Protein AF-A0A1F8R052-F1 (afdb_monomer_lite)

Sequence (308 aa):
MEKILEQASKHNYLLLILLALGSLAGMAIVLWNYPATPDSLKYFSTPSFPIWLMMMAVFCGLLPVFGIPLWLSLIEFKEHIKKNWLSISVSSVFLYGLFVASIPFAVNVIQIVFPLYKHIDKMWVIFTLGYLAMLPAAIGLWSILSAAKETYERADPDPQKCYPAVQAFNHYRSYLQAYLVIAGILISLVVLSTGAMRQALVEYNPANEQLFSNNMVLAHGLYFTFLLGVLYVPTYIVVQLYGRLLRDKVYPVITLDDYKEKEPLRKQFDEILNLNITVGQNLRAGLFILAPLVTSLFSSLINIRVLG

Radius of gyration: 23.13 Å; chains: 1; bounding box: 50×38×68 Å

Secondary structure (DSSP, 8-state):
-HHHHHHHHHTHHHHHHHHHHHHHHHHHHHTTTTT-SHHHHHHHTSTTHHHHHHHHHHHHHHHHHHHHHHHHHGGGGHHHHHHTHHHHHHHHHHHHHHHHHHHHHHHHHH----SSTTHHHHHHHHHHHHHHHHHHHHHHHHHHHHHHHHHHHH--SSTTT-HHHHHHHHHHHHHHHHHHHHHHHHHHHHHHHHHHHHHHHHHH-TTHHHHS-HHHHHHHHHHHHHHHHHHHHHHHHHHHHHHHHHHHHHS---SHHHHHHHHHHHHHHHHHTTTT--HHHHHHHHHHHHHHHHHHHHHHHHGGGS--

Foldseek 3Di:
DVVVVVVVVVVVVVLVVLLQVQLVVQLCLQCPCPPVDPLQVLLCPFPLNVVLSNLSSNLSSCLCSQLVVLVVVCVVLVVLCVVCVVVLVVVLVVLVVLLVVVLVVCCVQLVDDDSRVVPSVSVVVSSVSNSSSLSSLLSLLSSLLSVLVVLLVPADLAPVRRVVSLVSLVVSVVSLLSSLLSLLVSLLSVLSSLLSSQSSSCSSPVVSCVSDPPVVSVVSSVSSVVVCCVRSVVSVVSSLVSLLSSLCSNQPDPDPVSCVVCVVVSVVSCVSSVSVQDPVNSVVVSVVVCVVSVVVSVCSNPVPPPPD

Structure (mmCIF, N/CA/C/O backbone):
data_AF-A0A1F8R052-F1
#
_entry.id   AF-A0A1F8R052-F1
#
loop_
_atom_site.group_PDB
_atom_site.id
_atom_site.type_symbol
_atom_site.label_atom_id
_atom_site.label_alt_id
_atom_site.label_comp_id
_atom_site.label_asym_id
_atom_site.label_entity_id
_atom_site.label_seq_id
_atom_site.pdbx_PDB_ins_code
_atom_site.Cartn_x
_atom_site.Cartn_y
_atom_site.Cartn_z
_atom_site.occupancy
_atom_site.B_iso_or_equiv
_atom_site.auth_seq_id
_atom_site.auth_comp_id
_atom_site.auth_asym_id
_atom_site.auth_atom_id
_atom_site.pdbx_PDB_model_num
ATOM 1 N N . MET A 1 1 ? -15.025 6.781 6.134 1.00 44.97 1 MET A N 1
ATOM 2 C CA . MET A 1 1 ? -14.880 6.347 4.724 1.00 44.97 1 MET A CA 1
ATOM 3 C C . MET A 1 1 ? -16.045 6.804 3.850 1.00 44.97 1 MET A C 1
ATOM 5 O O . MET A 1 1 ? -15.789 7.429 2.839 1.00 44.97 1 MET A O 1
ATOM 9 N N . GLU A 1 2 ? -17.302 6.559 4.232 1.00 45.59 2 GLU A N 1
ATOM 10 C CA . GLU A 1 2 ? -18.487 6.872 3.408 1.00 45.59 2 GLU A CA 1
ATOM 11 C C . GLU A 1 2 ? -18.604 8.356 3.018 1.00 45.59 2 GLU A C 1
ATOM 13 O O . GLU A 1 2 ? -18.708 8.656 1.839 1.00 45.59 2 GLU A O 1
ATOM 18 N N . LYS A 1 3 ? -18.412 9.299 3.955 1.00 51.91 3 LYS A N 1
ATOM 19 C CA . LYS A 1 3 ? -18.332 10.740 3.628 1.00 51.91 3 LYS A CA 1
ATOM 20 C C . LYS A 1 3 ? -17.167 11.101 2.700 1.00 51.91 3 LYS A C 1
ATOM 22 O O . LYS A 1 3 ? -17.309 11.979 1.859 1.00 51.91 3 LYS A O 1
ATOM 27 N N . ILE A 1 4 ? -16.026 10.418 2.831 1.00 53.59 4 ILE A N 1
ATOM 28 C CA . ILE A 1 4 ? -14.865 10.616 1.948 1.00 53.59 4 ILE A CA 1
ATOM 29 C C . ILE A 1 4 ? -15.190 10.082 0.549 1.00 53.59 4 ILE A C 1
ATOM 31 O O . ILE A 1 4 ? -14.862 10.736 -0.430 1.00 53.59 4 ILE A O 1
ATOM 35 N N . LEU A 1 5 ? -15.879 8.942 0.447 1.00 52.91 5 LEU A N 1
ATOM 36 C CA . LEU A 1 5 ? -16.312 8.341 -0.817 1.00 52.91 5 LEU A CA 1
ATOM 37 C C . LEU A 1 5 ? -17.441 9.137 -1.487 1.00 52.91 5 LEU A C 1
ATOM 39 O O . LEU A 1 5 ? -17.412 9.321 -2.696 1.00 52.91 5 LEU A O 1
ATOM 43 N N . GLU A 1 6 ? -18.395 9.670 -0.727 1.00 66.94 6 GLU A N 1
ATOM 44 C CA . GLU A 1 6 ? -19.474 10.523 -1.235 1.00 66.94 6 GLU A CA 1
ATOM 45 C C . GLU A 1 6 ? -18.917 11.858 -1.749 1.00 66.94 6 GLU A C 1
ATOM 47 O O . GLU A 1 6 ? -19.241 12.299 -2.855 1.00 66.94 6 GLU A O 1
ATOM 52 N N . GLN A 1 7 ? -18.005 12.471 -0.991 1.00 63.19 7 GLN A N 1
ATOM 53 C CA . GLN A 1 7 ? -17.311 13.684 -1.408 1.00 63.19 7 GLN A CA 1
ATOM 54 C C . GLN A 1 7 ? -16.357 13.410 -2.580 1.00 63.19 7 GLN A C 1
ATOM 56 O O . GLN A 1 7 ? -16.277 14.234 -3.489 1.00 63.19 7 GLN A O 1
ATOM 61 N N . ALA A 1 8 ? -15.708 12.244 -2.627 1.00 58.06 8 ALA A N 1
ATOM 62 C CA . ALA A 1 8 ? -14.923 11.805 -3.778 1.00 58.06 8 ALA A CA 1
ATOM 63 C C . ALA A 1 8 ? -15.802 11.563 -5.014 1.00 58.06 8 ALA A C 1
ATOM 65 O O . ALA A 1 8 ? -15.395 11.945 -6.105 1.00 58.06 8 ALA A O 1
ATOM 66 N N . SER A 1 9 ? -17.029 11.047 -4.854 1.00 65.69 9 SER A N 1
ATOM 67 C CA . SER A 1 9 ? -17.961 10.821 -5.970 1.00 65.69 9 SER A CA 1
ATOM 68 C C . SER A 1 9 ? -18.315 12.122 -6.697 1.00 65.69 9 SER A C 1
ATOM 70 O O . SER A 1 9 ? -18.354 12.166 -7.927 1.00 65.69 9 SER A O 1
ATOM 72 N N . LYS A 1 10 ? -18.462 13.222 -5.943 1.00 76.38 10 LYS A N 1
ATOM 73 C CA . LYS A 1 10 ? -18.682 14.567 -6.498 1.00 76.38 10 LYS A CA 1
ATOM 74 C C . LYS A 1 10 ? -17.465 15.100 -7.259 1.00 76.38 10 LYS A C 1
ATOM 76 O O . LYS A 1 10 ? -17.620 15.980 -8.096 1.00 76.38 10 LYS A O 1
ATOM 81 N N . HIS A 1 11 ? -16.280 14.542 -7.011 1.00 84.12 11 HIS A N 1
ATOM 82 C CA . HIS A 1 11 ? -15.012 14.943 -7.618 1.00 84.12 11 HIS A CA 1
ATOM 83 C C . HIS A 1 11 ? -14.361 13.808 -8.424 1.00 84.12 11 HIS A C 1
ATOM 85 O O . HIS A 1 11 ? -13.143 13.797 -8.597 1.00 84.12 11 HIS A O 1
ATOM 91 N N . ASN A 1 12 ? -15.147 12.868 -8.963 1.00 86.06 12 ASN A N 1
ATOM 92 C CA . ASN A 1 12 ? -14.623 11.763 -9.777 1.00 86.06 12 ASN A CA 1
ATOM 93 C C . ASN A 1 12 ? -13.735 12.257 -10.935 1.00 86.06 12 ASN A C 1
ATOM 95 O O . ASN A 1 12 ? -12.715 11.645 -11.245 1.00 86.06 12 ASN A O 1
ATOM 99 N N . TYR A 1 13 ? -14.069 13.408 -11.529 1.00 91.31 13 TYR A N 1
ATOM 100 C CA . TYR A 1 13 ? -13.260 14.042 -12.572 1.00 91.31 13 TYR A CA 1
ATOM 101 C C . TYR A 1 13 ? -11.862 14.446 -12.079 1.00 91.31 13 TYR A C 1
ATOM 103 O O . TYR A 1 13 ? -10.896 14.333 -12.827 1.00 91.31 13 TYR A O 1
ATOM 111 N N . LEU A 1 14 ? -11.722 14.868 -10.819 1.00 92.94 14 LEU A N 1
ATOM 112 C CA . LEU A 1 14 ? -10.437 15.246 -10.236 1.00 92.94 14 LEU A CA 1
ATOM 113 C C . LEU A 1 14 ? -9.529 14.024 -10.073 1.00 92.94 14 LEU A C 1
ATOM 115 O O . LEU A 1 14 ? -8.341 14.114 -10.367 1.00 92.94 14 LEU A O 1
ATOM 119 N N . LEU A 1 15 ? -10.083 12.870 -9.685 1.00 92.75 15 LEU A N 1
ATOM 120 C CA . LEU A 1 15 ? -9.323 11.616 -9.625 1.00 92.75 15 LEU A CA 1
ATOM 121 C C . LEU A 1 15 ? -8.815 11.200 -11.011 1.00 92.75 15 LEU A C 1
ATOM 123 O O . LEU A 1 15 ? -7.656 10.814 -11.140 1.00 92.75 15 LEU A O 1
ATOM 127 N N . LEU A 1 16 ? -9.645 11.339 -12.051 1.00 95.00 16 LEU A N 1
ATOM 128 C CA . LEU A 1 16 ? -9.240 11.068 -13.435 1.00 95.00 16 LEU A CA 1
ATOM 129 C C . LEU A 1 16 ? -8.146 12.031 -13.916 1.00 95.00 16 LEU A C 1
ATOM 131 O O . LEU A 1 16 ? -7.201 11.600 -14.572 1.00 95.00 16 LEU A O 1
ATOM 135 N N . ILE A 1 17 ? -8.235 13.315 -13.555 1.00 96.38 17 ILE A N 1
ATOM 136 C CA . ILE A 1 17 ? -7.202 14.311 -13.869 1.00 96.38 17 ILE A CA 1
ATOM 137 C C . ILE A 1 17 ? -5.887 13.964 -13.163 1.00 96.38 17 ILE A C 1
ATOM 139 O O . ILE A 1 17 ? -4.842 13.957 -13.806 1.00 96.38 17 ILE A O 1
ATOM 143 N N . LEU A 1 18 ? -5.920 13.636 -11.867 1.00 96.50 18 LEU A N 1
ATOM 144 C CA . LEU A 1 18 ? -4.725 13.229 -11.120 1.00 96.50 18 LEU A CA 1
ATOM 145 C C . LEU A 1 18 ? -4.090 11.968 -11.712 1.00 96.50 18 LEU A C 1
ATOM 147 O O . LEU A 1 18 ? -2.871 11.923 -11.877 1.00 96.50 18 LEU A O 1
ATOM 151 N N . LEU A 1 19 ? -4.913 10.980 -12.077 1.00 96.81 19 LEU A N 1
ATOM 152 C CA . LEU A 1 19 ? -4.465 9.759 -12.739 1.00 96.81 19 LEU A CA 1
ATOM 153 C C . LEU A 1 19 ? -3.770 10.077 -14.066 1.00 96.81 19 LEU A C 1
ATOM 155 O O . LEU A 1 19 ? -2.664 9.593 -14.308 1.00 96.81 19 LEU A O 1
ATOM 159 N N . ALA A 1 20 ? -4.386 10.910 -14.908 1.00 97.69 20 ALA A N 1
ATOM 160 C CA . ALA A 1 20 ? -3.830 11.304 -16.198 1.00 97.69 20 ALA A CA 1
ATOM 161 C C . ALA A 1 20 ? -2.516 12.084 -16.039 1.00 97.69 20 ALA A C 1
ATOM 163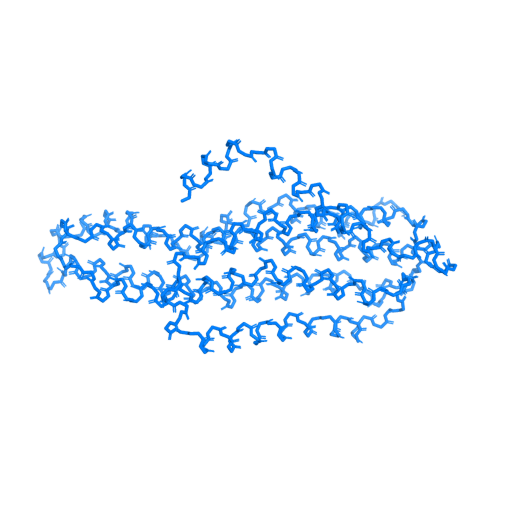 O O . ALA A 1 20 ? -1.519 11.737 -16.669 1.00 97.69 20 ALA A O 1
ATOM 164 N N . LEU A 1 21 ? -2.481 13.090 -15.160 1.00 98.06 21 LEU A N 1
ATOM 165 C CA . LEU A 1 21 ? -1.288 13.904 -14.912 1.00 98.06 21 LEU A CA 1
ATOM 166 C C . LEU A 1 21 ? -0.137 13.074 -14.340 1.00 98.06 21 LEU A C 1
ATOM 168 O O . LEU A 1 21 ? 0.987 13.181 -14.826 1.00 98.06 21 LEU A O 1
ATOM 172 N N . GLY A 1 22 ? -0.406 12.217 -13.352 1.00 97.88 22 GLY A N 1
ATOM 173 C CA . GLY A 1 22 ? 0.610 11.323 -12.796 1.00 97.88 22 GLY A CA 1
ATOM 174 C C . GLY A 1 22 ? 1.109 10.306 -13.826 1.00 97.88 22 GLY A C 1
ATOM 175 O O . GLY A 1 22 ? 2.308 10.040 -13.889 1.00 97.88 22 GLY A O 1
ATOM 176 N N . SER A 1 23 ? 0.224 9.803 -14.695 1.00 98.12 23 SER A N 1
ATOM 177 C CA . SER A 1 23 ? 0.602 8.886 -15.778 1.00 98.12 23 SER A CA 1
ATOM 178 C C . SER A 1 23 ? 1.515 9.557 -16.796 1.00 98.12 23 SER A C 1
ATOM 180 O O . SER A 1 23 ? 2.568 9.015 -17.131 1.00 98.12 23 SER A O 1
ATOM 182 N N . LEU A 1 24 ? 1.154 10.764 -17.241 1.00 98.19 24 LEU A N 1
ATOM 183 C CA . LEU A 1 24 ? 1.967 11.565 -18.155 1.00 98.19 24 LEU A CA 1
ATOM 184 C C . LEU A 1 24 ? 3.316 11.935 -17.532 1.00 98.19 24 LEU A C 1
ATOM 186 O O . LEU A 1 24 ? 4.338 11.843 -18.208 1.00 98.19 24 LEU A O 1
ATOM 190 N N . ALA A 1 25 ? 3.347 12.291 -16.245 1.00 97.88 25 ALA A N 1
ATOM 191 C CA . ALA A 1 25 ? 4.589 12.564 -15.526 1.00 97.88 25 ALA A CA 1
ATOM 192 C C . ALA A 1 25 ? 5.489 11.320 -15.451 1.00 97.88 25 ALA A C 1
ATOM 194 O O . ALA A 1 25 ? 6.684 11.413 -15.725 1.00 97.88 25 ALA A O 1
ATOM 195 N N . GLY A 1 26 ? 4.923 10.145 -15.154 1.00 97.06 26 GLY A N 1
ATOM 196 C CA . GLY A 1 26 ? 5.652 8.875 -15.164 1.00 97.06 26 GLY A CA 1
ATOM 197 C C . GLY A 1 26 ? 6.258 8.559 -16.530 1.00 97.06 26 GLY A C 1
ATOM 198 O O . GLY A 1 26 ? 7.451 8.266 -16.627 1.00 97.06 26 GLY A O 1
ATOM 199 N N . MET A 1 27 ? 5.468 8.702 -17.601 1.00 97.56 27 MET A N 1
ATOM 200 C CA . MET A 1 27 ? 5.967 8.544 -18.971 1.00 97.56 27 MET A CA 1
ATOM 201 C C . MET A 1 27 ? 7.083 9.544 -19.282 1.00 97.56 27 MET A C 1
ATOM 203 O O . MET A 1 27 ? 8.120 9.148 -19.809 1.00 97.56 27 MET A O 1
ATOM 207 N N . ALA A 1 28 ? 6.907 10.817 -18.920 1.00 97.56 28 ALA A N 1
ATOM 208 C CA . ALA A 1 28 ? 7.905 11.859 -19.141 1.00 97.56 28 ALA A CA 1
ATOM 209 C C . ALA A 1 28 ? 9.223 11.564 -18.408 1.00 97.56 28 ALA A C 1
ATOM 211 O O . ALA A 1 28 ? 10.288 11.767 -18.985 1.00 97.56 28 ALA A O 1
ATOM 212 N N . ILE A 1 29 ? 9.175 11.026 -17.182 1.00 97.12 29 ILE A N 1
ATOM 213 C CA . ILE A 1 29 ? 10.370 10.602 -16.434 1.00 97.12 29 ILE A CA 1
ATOM 214 C C . ILE A 1 29 ? 11.080 9.448 -17.157 1.00 97.12 29 ILE A C 1
ATOM 216 O O . ILE A 1 29 ? 12.293 9.503 -17.373 1.00 97.12 29 ILE A O 1
ATOM 220 N N . VAL A 1 30 ? 10.344 8.410 -17.575 1.00 96.00 30 VAL A N 1
ATOM 221 C CA . VAL A 1 30 ? 10.926 7.248 -18.274 1.00 96.00 30 VAL A CA 1
ATOM 222 C C . VAL A 1 30 ? 11.534 7.655 -19.621 1.00 96.00 30 VAL A C 1
ATOM 224 O O . VAL A 1 30 ? 12.653 7.243 -19.953 1.00 96.00 30 VAL A O 1
ATOM 227 N N . LEU A 1 31 ? 10.833 8.505 -20.370 1.00 96.12 31 LEU A N 1
ATOM 228 C CA . LEU A 1 31 ? 11.228 9.000 -21.690 1.00 96.12 31 LEU A CA 1
ATOM 229 C C . LEU A 1 31 ? 12.142 10.231 -21.631 1.00 96.12 31 LEU A C 1
ATOM 231 O O . LEU A 1 31 ? 12.505 10.780 -22.671 1.00 96.12 31 LEU A O 1
ATOM 235 N N . TRP A 1 32 ? 12.564 10.666 -20.443 1.00 95.62 32 TRP A N 1
ATOM 236 C CA . TRP A 1 32 ? 13.462 11.806 -20.322 1.00 95.62 32 TRP A CA 1
ATOM 237 C C . TRP A 1 32 ? 14.779 11.530 -21.066 1.00 95.62 32 TRP A C 1
ATOM 239 O O . TRP A 1 32 ? 15.440 10.512 -20.826 1.00 95.62 32 TRP A O 1
ATOM 249 N N . ASN A 1 33 ? 15.148 12.442 -21.973 1.00 91.81 33 ASN A N 1
ATOM 250 C CA . ASN A 1 33 ? 16.261 12.314 -22.925 1.00 91.81 33 ASN A CA 1
ATOM 251 C C . ASN A 1 33 ? 16.084 11.187 -23.963 1.00 91.81 33 ASN A C 1
ATOM 253 O O . ASN A 1 33 ? 17.047 10.525 -24.340 1.00 91.81 33 ASN A O 1
ATOM 257 N N . TYR A 1 34 ? 14.861 10.926 -24.420 1.00 84.81 34 TYR A N 1
ATOM 258 C CA . TYR A 1 34 ? 14.605 10.043 -25.559 1.00 84.81 34 TYR A CA 1
ATOM 259 C C . TYR A 1 34 ? 14.948 10.726 -26.906 1.00 84.81 34 TYR A C 1
ATOM 261 O O . TYR A 1 34 ? 14.464 11.839 -27.123 1.00 84.81 34 TYR A O 1
ATOM 269 N N . PRO A 1 35 ? 15.660 10.070 -27.852 1.00 83.88 35 PRO A N 1
ATOM 270 C CA . PRO A 1 35 ? 16.578 8.938 -27.693 1.00 83.88 35 PRO A CA 1
ATOM 271 C C . PRO A 1 35 ? 18.034 9.421 -27.496 1.00 83.88 35 PRO A C 1
ATOM 273 O O . PRO A 1 35 ? 18.626 10.007 -28.397 1.00 83.88 35 PRO A O 1
ATOM 276 N N . ALA A 1 36 ? 18.633 9.160 -26.326 1.00 87.56 36 ALA A N 1
ATOM 277 C CA . ALA A 1 36 ? 19.996 9.616 -26.005 1.00 87.56 36 ALA A CA 1
ATOM 278 C C . ALA A 1 36 ? 21.122 8.709 -26.535 1.00 87.56 36 ALA A C 1
ATOM 280 O O . ALA A 1 36 ? 22.222 9.199 -26.777 1.00 87.56 36 ALA A O 1
ATOM 281 N N . THR A 1 37 ? 20.890 7.397 -26.686 1.00 94.81 37 THR A N 1
ATOM 282 C CA . THR A 1 37 ? 21.912 6.427 -27.130 1.00 94.81 37 THR A CA 1
ATOM 283 C C . THR A 1 37 ? 21.340 5.389 -28.110 1.00 94.81 37 THR A C 1
ATOM 285 O O . THR A 1 37 ? 20.133 5.120 -28.067 1.00 94.81 37 THR A O 1
ATOM 288 N N . PRO A 1 38 ? 22.178 4.764 -28.967 1.00 95.62 38 PRO A N 1
ATOM 289 C CA . PRO A 1 38 ? 21.746 3.678 -29.857 1.00 95.62 38 PRO A CA 1
ATOM 290 C C . PRO A 1 38 ? 21.123 2.489 -29.110 1.00 95.62 38 PRO A C 1
ATOM 292 O O . PRO A 1 38 ? 20.102 1.957 -29.543 1.00 95.62 38 PRO A O 1
ATOM 295 N N . ASP A 1 39 ? 21.683 2.123 -27.953 1.00 95.19 39 ASP A N 1
ATOM 296 C CA . ASP A 1 39 ? 21.163 1.036 -27.113 1.00 95.19 39 ASP A CA 1
ATOM 297 C C . ASP A 1 39 ? 19.761 1.344 -26.588 1.00 95.19 39 ASP A C 1
ATOM 299 O O . ASP A 1 39 ? 18.875 0.489 -26.630 1.00 95.19 39 ASP A O 1
ATOM 303 N N . SER A 1 40 ? 19.527 2.588 -26.158 1.00 94.94 40 SER A N 1
ATOM 304 C CA . SER A 1 40 ? 18.195 3.028 -25.748 1.00 94.94 40 SER A CA 1
ATOM 305 C C . SER A 1 40 ? 17.210 2.950 -26.910 1.00 94.94 40 SER A C 1
ATOM 307 O O . SER A 1 40 ? 16.126 2.408 -26.727 1.00 94.94 40 SER A O 1
ATOM 309 N N . LEU A 1 41 ? 17.584 3.406 -28.112 1.00 95.25 41 LEU A N 1
ATOM 310 C CA . LEU A 1 41 ? 16.725 3.316 -29.300 1.00 95.25 41 LEU A CA 1
ATOM 311 C C . LEU A 1 41 ? 16.348 1.865 -29.638 1.00 95.25 41 LEU A C 1
ATOM 313 O O . LEU A 1 41 ? 15.178 1.571 -29.898 1.00 95.25 41 LEU A O 1
ATOM 317 N N . LYS A 1 42 ? 17.317 0.945 -29.581 1.00 95.94 42 LYS A N 1
ATOM 318 C CA . LYS A 1 42 ? 17.069 -0.487 -29.784 1.00 95.94 42 LYS A CA 1
ATOM 319 C C . LYS A 1 42 ? 16.149 -1.057 -28.698 1.00 95.94 42 LYS A C 1
ATOM 321 O O . LYS A 1 42 ? 15.227 -1.797 -29.026 1.00 95.94 42 LYS A O 1
ATOM 326 N N . TYR A 1 43 ? 16.345 -0.688 -27.431 1.00 95.44 43 TYR A N 1
ATOM 327 C CA . TYR A 1 43 ? 15.473 -1.107 -26.328 1.00 95.44 43 TYR A CA 1
ATOM 328 C C . TYR A 1 43 ? 14.037 -0.594 -26.488 1.00 95.44 43 TYR A C 1
ATOM 330 O O . TYR A 1 43 ? 13.090 -1.361 -26.328 1.00 95.44 43 TYR A O 1
ATOM 338 N N . PHE A 1 44 ? 13.862 0.669 -26.881 1.00 95.31 44 PHE A N 1
ATOM 339 C CA . PHE A 1 44 ? 12.550 1.262 -27.155 1.00 95.31 44 PHE A CA 1
ATOM 340 C C . PHE A 1 44 ? 11.801 0.585 -28.302 1.00 95.31 44 PHE A C 1
ATOM 342 O O . PHE A 1 44 ? 10.574 0.605 -28.328 1.00 95.31 44 PHE A O 1
ATOM 349 N N . SER A 1 45 ? 12.538 -0.025 -29.228 1.00 95.69 45 SER A N 1
ATOM 350 C CA . SER A 1 45 ? 11.980 -0.745 -30.373 1.00 95.69 45 SER A CA 1
ATOM 351 C C . SER A 1 45 ? 11.533 -2.172 -30.029 1.00 95.69 45 SER A C 1
ATOM 353 O O . SER A 1 45 ? 10.976 -2.852 -30.889 1.00 95.69 45 SER A O 1
ATOM 355 N N . THR A 1 46 ? 11.774 -2.652 -28.802 1.00 96.19 46 THR A N 1
ATOM 356 C CA . THR A 1 46 ? 11.299 -3.978 -28.378 1.00 96.19 46 THR A CA 1
ATOM 357 C C . THR A 1 46 ? 9.770 -3.984 -28.225 1.00 96.19 46 THR A C 1
ATOM 359 O O . THR A 1 46 ? 9.215 -3.042 -27.650 1.00 96.19 46 THR A O 1
ATOM 362 N N . PRO A 1 47 ? 9.062 -5.028 -28.700 1.00 95.50 47 PRO A N 1
ATOM 363 C CA . PRO A 1 47 ? 7.606 -5.133 -28.569 1.00 95.50 47 PRO A CA 1
ATOM 364 C C . PRO A 1 47 ? 7.087 -5.035 -27.129 1.00 95.50 47 PRO A C 1
ATOM 366 O O . PRO A 1 47 ? 5.980 -4.542 -26.910 1.00 95.50 47 PRO A O 1
ATOM 369 N N . SER A 1 48 ? 7.877 -5.465 -26.143 1.00 95.00 48 SER A N 1
ATOM 370 C CA . SER A 1 48 ? 7.494 -5.414 -24.728 1.00 95.00 48 SER A CA 1
ATOM 371 C C . SER A 1 48 ? 7.727 -4.064 -24.042 1.00 95.00 48 SER A C 1
ATOM 373 O O . SER A 1 48 ? 7.161 -3.817 -22.972 1.00 95.00 48 SER A O 1
ATOM 375 N N . PHE A 1 49 ? 8.505 -3.151 -24.634 1.00 96.25 49 PHE A N 1
ATO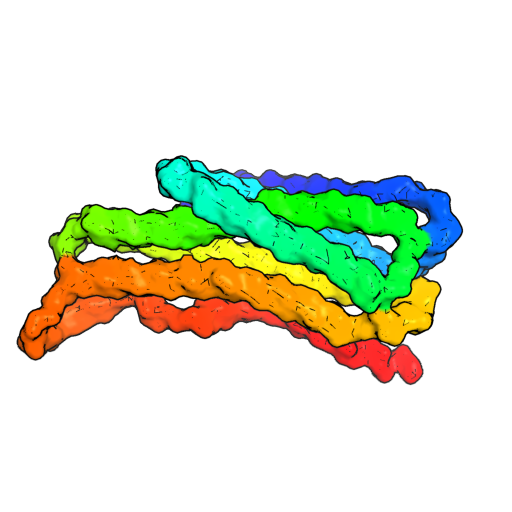M 376 C CA . PHE A 1 49 ? 8.769 -1.843 -24.028 1.00 96.25 49 PHE A CA 1
ATOM 377 C C . PHE A 1 49 ? 7.496 -1.002 -23.794 1.00 96.25 49 PHE A C 1
ATOM 379 O O . PHE A 1 49 ? 7.336 -0.484 -22.684 1.00 96.25 49 PHE A O 1
ATOM 386 N N . PRO A 1 50 ? 6.553 -0.876 -24.753 1.00 97.12 50 PRO A N 1
ATOM 387 C CA . PRO A 1 50 ? 5.309 -0.137 -24.533 1.00 97.12 50 PRO A CA 1
ATOM 388 C C . PRO A 1 50 ? 4.463 -0.690 -23.380 1.00 97.12 50 PRO A C 1
ATOM 390 O O . PRO A 1 50 ? 3.846 0.086 -22.651 1.00 97.12 50 PRO A O 1
ATOM 393 N N . ILE A 1 51 ? 4.465 -2.013 -23.173 1.00 95.75 51 ILE A N 1
ATOM 394 C CA . ILE A 1 51 ? 3.749 -2.656 -22.062 1.00 95.75 51 ILE A CA 1
ATOM 395 C C . ILE A 1 51 ? 4.362 -2.212 -20.733 1.00 95.75 51 ILE A C 1
ATOM 397 O O . ILE A 1 51 ? 3.646 -1.779 -19.830 1.00 95.75 51 ILE A O 1
ATOM 401 N N . TRP A 1 52 ? 5.692 -2.259 -20.627 1.00 96.25 52 TRP A N 1
ATOM 402 C CA . TRP A 1 52 ? 6.404 -1.776 -19.447 1.00 96.25 52 TRP A CA 1
ATOM 403 C C . TRP A 1 52 ? 6.154 -0.284 -19.181 1.00 96.25 52 TRP A C 1
ATOM 405 O O . TRP A 1 52 ? 5.833 0.100 -18.054 1.00 96.25 52 TRP A O 1
ATOM 415 N N . LEU A 1 53 ? 6.237 0.556 -20.218 1.00 97.50 53 LEU A N 1
ATOM 416 C CA . LEU A 1 53 ? 5.970 1.991 -20.113 1.00 97.50 53 LEU A CA 1
ATOM 417 C C . LEU A 1 53 ? 4.539 2.265 -19.631 1.00 97.50 53 LEU A C 1
ATOM 419 O O . LEU A 1 53 ? 4.341 3.116 -18.765 1.00 97.50 53 LEU A O 1
ATOM 423 N N . MET A 1 54 ? 3.553 1.525 -20.145 1.00 97.31 54 MET A N 1
ATOM 424 C CA . MET A 1 54 ? 2.161 1.622 -19.708 1.00 97.31 54 MET A CA 1
ATOM 425 C C . MET A 1 54 ? 2.006 1.245 -18.230 1.00 97.31 54 MET A C 1
ATOM 427 O O . MET A 1 54 ? 1.335 1.967 -17.495 1.00 97.31 54 MET A O 1
ATOM 431 N N . MET A 1 55 ? 2.656 0.171 -17.763 1.00 95.75 55 MET A N 1
ATOM 432 C CA . MET A 1 55 ? 2.638 -0.207 -16.341 1.00 95.75 55 MET A CA 1
ATOM 433 C C . MET A 1 55 ? 3.243 0.886 -15.451 1.00 95.75 55 MET A C 1
ATOM 435 O O . MET A 1 55 ? 2.664 1.227 -14.420 1.00 95.75 55 MET A O 1
ATOM 439 N N . MET A 1 56 ? 4.372 1.476 -15.860 1.00 96.44 56 MET A N 1
ATOM 440 C CA . MET A 1 56 ? 4.993 2.593 -15.138 1.00 96.44 56 MET A CA 1
ATOM 441 C C . MET A 1 56 ? 4.108 3.842 -15.129 1.00 96.44 56 MET A C 1
ATOM 443 O O . MET A 1 56 ? 3.987 4.498 -14.097 1.00 96.44 56 MET A O 1
ATOM 447 N N . ALA A 1 57 ? 3.445 4.148 -16.244 1.00 97.81 57 ALA A N 1
ATOM 448 C CA . ALA A 1 57 ? 2.501 5.254 -16.318 1.00 97.81 57 ALA A CA 1
ATOM 449 C C . ALA A 1 57 ? 1.323 5.047 -15.357 1.00 97.81 57 ALA A C 1
ATOM 451 O O . ALA A 1 57 ? 1.051 5.916 -14.534 1.00 97.81 57 ALA A O 1
ATOM 452 N N . VAL A 1 58 ? 0.681 3.875 -15.384 1.00 97.50 58 VAL A N 1
ATOM 453 C CA . VAL A 1 58 ? -0.420 3.545 -14.464 1.00 97.50 58 VAL A CA 1
ATOM 454 C C . VAL A 1 58 ? 0.039 3.629 -13.009 1.00 97.50 58 VAL A C 1
ATOM 456 O O . VAL A 1 58 ? -0.650 4.231 -12.186 1.00 97.50 58 VAL A O 1
ATOM 459 N N . PHE A 1 59 ? 1.218 3.087 -12.687 1.00 97.06 59 PHE A N 1
ATOM 460 C CA . PHE A 1 59 ? 1.797 3.186 -11.349 1.00 97.06 59 PHE A CA 1
ATOM 461 C C . PHE A 1 59 ? 1.948 4.647 -10.908 1.00 97.06 59 PHE A C 1
ATOM 463 O O . PHE A 1 59 ? 1.391 5.029 -9.880 1.00 97.06 59 PHE A O 1
ATOM 470 N N . CYS A 1 60 ? 2.620 5.483 -11.708 1.00 98.00 60 CYS A N 1
ATOM 471 C CA . CYS A 1 60 ? 2.814 6.904 -11.413 1.00 98.00 60 CYS A CA 1
ATOM 472 C C . CYS A 1 60 ? 1.497 7.691 -11.345 1.00 98.00 60 CYS A C 1
ATOM 474 O O . CYS A 1 60 ? 1.375 8.599 -10.525 1.00 98.00 60 CYS A O 1
ATOM 476 N N . GLY A 1 61 ? 0.502 7.333 -12.158 1.00 97.88 61 GLY A N 1
ATOM 477 C CA . GLY A 1 61 ? -0.842 7.902 -12.117 1.00 97.88 61 GLY A CA 1
ATOM 478 C C . GLY A 1 61 ? -1.587 7.601 -10.819 1.00 97.88 61 GLY A C 1
ATOM 479 O O . GLY A 1 61 ? -2.286 8.462 -10.289 1.00 97.88 61 GLY A O 1
ATOM 480 N N . LEU A 1 62 ? -1.411 6.401 -10.266 1.00 97.31 62 LEU A N 1
ATOM 481 C CA . LEU A 1 62 ? -2.062 6.002 -9.020 1.00 97.31 62 LEU A CA 1
ATOM 482 C C . LEU A 1 62 ? -1.401 6.591 -7.768 1.00 97.31 62 LEU A C 1
ATOM 484 O O . LEU A 1 62 ? -2.058 6.687 -6.731 1.00 97.31 62 LEU A O 1
ATOM 488 N N . LEU A 1 63 ? -0.143 7.039 -7.854 1.00 97.25 63 LEU A N 1
ATOM 489 C CA . LEU A 1 63 ? 0.552 7.670 -6.729 1.00 97.25 63 LEU A CA 1
ATOM 490 C C . LEU A 1 63 ? -0.194 8.886 -6.157 1.00 97.25 63 LEU A C 1
ATOM 492 O O . LEU A 1 63 ? -0.443 8.877 -4.956 1.00 97.25 63 LEU A O 1
ATOM 496 N N . PRO A 1 64 ? -0.598 9.914 -6.929 1.00 97.25 64 PRO A N 1
ATOM 497 C CA . PRO A 1 64 ? -1.380 11.022 -6.380 1.00 97.25 64 PRO A CA 1
ATOM 498 C C . PRO A 1 64 ? -2.807 10.608 -5.999 1.00 97.25 64 PRO A C 1
ATOM 500 O O . PRO A 1 64 ? -3.323 11.093 -4.993 1.00 97.25 64 PRO A O 1
ATOM 503 N N . VAL A 1 65 ? -3.430 9.699 -6.762 1.00 96.00 65 VAL A N 1
ATOM 504 C CA . VAL A 1 65 ? -4.803 9.219 -6.513 1.00 96.00 65 VAL A CA 1
ATOM 505 C C . VAL A 1 65 ? -4.921 8.576 -5.134 1.00 96.00 65 VAL A C 1
ATOM 507 O O . VAL A 1 65 ? -5.884 8.839 -4.419 1.00 96.00 65 VAL A O 1
ATOM 510 N N . PHE A 1 66 ? -3.938 7.767 -4.741 1.00 95.38 66 PHE A N 1
ATOM 511 C CA . PHE A 1 66 ? -3.918 7.138 -3.424 1.00 95.38 66 PHE A CA 1
ATOM 512 C C . PHE A 1 66 ? -3.155 7.956 -2.386 1.00 95.38 66 PHE A C 1
ATOM 514 O O . PHE A 1 66 ? -3.613 8.097 -1.256 1.00 95.38 66 PHE A O 1
ATOM 521 N N . GLY A 1 67 ? -2.021 8.541 -2.759 1.00 95.19 67 GLY A N 1
ATOM 522 C CA . GLY A 1 67 ? -1.151 9.276 -1.851 1.00 95.19 67 GLY A CA 1
ATOM 523 C C . GLY A 1 67 ? -1.836 10.484 -1.222 1.00 95.19 67 GLY A C 1
ATOM 524 O O . GLY A 1 67 ? -1.733 10.665 -0.012 1.00 95.19 67 GLY A O 1
ATOM 525 N N . ILE A 1 68 ? -2.580 11.288 -1.991 1.00 95.56 68 ILE A N 1
ATOM 526 C CA . ILE A 1 68 ? -3.225 12.499 -1.455 1.00 95.56 68 ILE A CA 1
ATOM 527 C C . ILE A 1 68 ? -4.250 12.155 -0.356 1.00 95.56 68 ILE A C 1
ATOM 529 O O . ILE A 1 68 ? -4.118 12.692 0.745 1.00 95.56 68 ILE A O 1
ATOM 533 N N . PRO A 1 69 ? -5.226 11.246 -0.568 1.00 93.75 69 PRO A N 1
ATOM 534 C CA . PRO A 1 69 ? -6.126 10.816 0.504 1.00 93.75 69 PRO A CA 1
ATOM 535 C C . PRO A 1 69 ? -5.400 10.249 1.728 1.00 93.75 69 PRO A C 1
ATOM 537 O O . PRO A 1 69 ? -5.800 10.529 2.859 1.00 93.75 69 PRO A O 1
ATOM 540 N N . LEU A 1 70 ? -4.321 9.486 1.525 1.00 94.50 70 LEU A N 1
ATOM 541 C CA . LEU A 1 70 ? -3.522 8.951 2.626 1.00 94.50 70 LEU A CA 1
ATOM 542 C C . LEU A 1 70 ? -2.860 10.072 3.441 1.00 94.50 70 LEU A C 1
ATOM 544 O O . LEU A 1 70 ? -2.935 10.056 4.669 1.00 94.50 70 LEU A O 1
ATOM 548 N N . TRP A 1 71 ? -2.281 11.078 2.783 1.00 96.25 71 TRP A N 1
ATOM 549 C CA . TRP A 1 71 ? -1.728 12.263 3.444 1.00 96.25 71 TRP A CA 1
ATOM 550 C C . TRP A 1 71 ? -2.793 13.031 4.232 1.00 96.25 71 TRP A C 1
ATOM 552 O O . TRP A 1 71 ? -2.558 13.402 5.380 1.00 96.25 71 TRP A O 1
ATOM 562 N N . LEU A 1 72 ? -3.982 13.221 3.656 1.00 94.62 72 LEU A N 1
ATOM 563 C CA . LEU A 1 72 ? -5.091 13.890 4.338 1.00 94.62 72 LEU A CA 1
ATOM 564 C C . LEU A 1 72 ? -5.577 13.099 5.559 1.00 94.62 72 LEU A C 1
ATOM 566 O O . LEU A 1 72 ? -5.904 13.705 6.577 1.00 94.62 72 LEU A O 1
ATOM 570 N N . SER A 1 73 ? -5.551 11.762 5.506 1.00 93.31 73 SER A N 1
ATOM 571 C CA . SER A 1 73 ? -5.932 10.924 6.652 1.00 93.31 73 SER A CA 1
ATOM 572 C C . SER A 1 73 ? -5.049 11.148 7.886 1.00 93.31 73 SER A C 1
ATOM 574 O O . SER A 1 73 ? -5.516 10.998 9.013 1.00 93.31 73 SER A O 1
ATOM 576 N N . LEU A 1 74 ? -3.798 11.595 7.710 1.00 94.62 74 LEU A N 1
ATOM 577 C CA . LEU A 1 74 ? -2.899 11.891 8.831 1.00 94.62 74 LEU A CA 1
ATOM 578 C C . LEU A 1 74 ? -3.349 13.086 9.677 1.00 94.62 74 LEU A C 1
ATOM 580 O O . LEU A 1 74 ? -2.953 13.184 10.838 1.00 94.62 74 LEU A O 1
ATOM 584 N N . ILE A 1 75 ? -4.186 13.978 9.135 1.00 95.25 75 ILE A N 1
ATOM 585 C CA . ILE A 1 75 ? -4.719 15.129 9.877 1.00 95.25 75 ILE A CA 1
ATOM 586 C C . ILE A 1 75 ? -5.515 14.654 11.099 1.00 95.25 75 ILE A C 1
ATOM 588 O O . ILE A 1 75 ? -5.434 15.263 12.167 1.00 95.25 75 ILE A O 1
ATOM 592 N N . GLU A 1 76 ? -6.229 13.534 10.972 1.00 92.69 76 GLU A N 1
ATOM 593 C CA . GLU A 1 76 ? -6.999 12.937 12.067 1.00 92.69 76 GLU A CA 1
ATOM 594 C C . GLU A 1 76 ? -6.098 12.379 13.175 1.00 92.69 76 GLU A C 1
ATOM 596 O O . GLU A 1 76 ? -6.475 12.360 14.345 1.00 92.69 76 GLU A O 1
ATOM 601 N N . PHE A 1 77 ? -4.872 11.991 12.826 1.00 94.19 77 PHE A N 1
ATOM 602 C CA . PHE A 1 77 ? -3.898 11.421 13.749 1.00 94.19 77 PHE A CA 1
ATOM 603 C C . PHE A 1 77 ? -2.878 12.438 14.273 1.00 94.19 77 PHE A C 1
ATOM 605 O O . PHE A 1 77 ? -1.944 12.047 14.974 1.00 94.19 77 PHE A O 1
ATOM 612 N N . LYS A 1 78 ? -3.040 13.739 13.986 1.00 95.88 78 LYS A N 1
ATOM 613 C CA . LYS A 1 78 ? -2.034 14.778 14.280 1.00 95.88 78 LYS A CA 1
ATOM 614 C C . LYS A 1 78 ? -1.512 14.757 15.723 1.00 95.88 78 LYS A C 1
ATOM 616 O O . LYS A 1 78 ? -0.309 14.883 15.940 1.00 95.88 78 LYS A O 1
ATOM 621 N N . GLU A 1 79 ? -2.392 14.553 16.704 1.00 94.00 79 GLU A N 1
ATOM 622 C CA . GLU A 1 79 ? -2.018 14.549 18.125 1.00 94.00 79 GLU A CA 1
ATOM 623 C C . GLU A 1 79 ? -1.208 13.295 18.483 1.00 94.00 79 GLU A C 1
ATOM 625 O O . GLU A 1 79 ? -0.194 13.377 19.178 1.00 94.00 79 GLU A O 1
ATOM 630 N N . HIS A 1 80 ? -1.597 12.138 17.942 1.00 92.56 80 HIS A N 1
ATOM 631 C CA . HIS A 1 80 ? -0.871 10.882 18.136 1.00 92.56 80 HIS A CA 1
ATOM 632 C C . HIS A 1 80 ? 0.491 10.901 17.435 1.00 92.56 80 HIS A C 1
ATOM 634 O O . HIS A 1 80 ? 1.473 10.414 18.001 1.00 92.56 80 HIS A O 1
ATOM 640 N N . ILE A 1 81 ? 0.567 11.510 16.246 1.00 93.88 81 ILE A N 1
ATOM 641 C CA . ILE A 1 81 ? 1.820 11.712 15.512 1.00 93.88 81 ILE A CA 1
ATOM 642 C C . ILE A 1 81 ? 2.750 12.611 16.318 1.00 93.88 81 ILE A C 1
ATOM 644 O O . ILE A 1 81 ? 3.901 12.249 16.543 1.00 93.88 81 ILE A O 1
ATOM 648 N N . LYS A 1 82 ? 2.254 13.749 16.819 1.00 95.12 82 LYS A N 1
ATOM 649 C CA . LYS A 1 82 ? 3.048 14.681 17.629 1.00 95.12 82 LYS A CA 1
ATOM 650 C C . LYS A 1 82 ? 3.599 14.011 18.888 1.00 95.12 82 LYS A C 1
ATOM 652 O O . LYS A 1 82 ? 4.768 14.197 19.215 1.00 95.12 82 LYS A O 1
ATOM 657 N N . LYS A 1 83 ? 2.782 13.207 19.574 1.00 95.00 83 LYS A N 1
ATOM 658 C CA . LYS A 1 83 ? 3.188 12.493 20.793 1.00 95.00 83 LYS A CA 1
ATOM 659 C C . LYS A 1 83 ? 4.251 11.420 20.530 1.00 95.00 83 LYS A C 1
ATOM 661 O O . LYS A 1 83 ? 5.140 11.244 21.355 1.00 95.00 83 LYS A O 1
ATOM 666 N N . ASN A 1 84 ? 4.182 10.729 19.391 1.00 93.56 84 ASN A N 1
ATOM 667 C CA . ASN A 1 84 ? 5.048 9.587 19.070 1.00 93.56 84 ASN A CA 1
ATOM 668 C C . ASN A 1 84 ? 6.035 9.867 17.924 1.00 93.56 84 ASN A C 1
ATOM 670 O O . ASN A 1 84 ? 6.548 8.931 17.306 1.00 93.56 84 ASN A O 1
ATOM 674 N N . TRP A 1 85 ? 6.317 11.142 17.636 1.00 95.12 85 TRP A N 1
ATOM 675 C CA . TRP A 1 85 ? 7.024 11.559 16.421 1.00 95.12 85 TRP A CA 1
ATOM 676 C C . TRP A 1 85 ? 8.392 10.888 16.267 1.00 95.12 85 TRP A C 1
ATOM 678 O O . TRP A 1 85 ? 8.747 10.487 15.167 1.00 95.12 85 TRP A O 1
ATOM 688 N N . LEU A 1 86 ? 9.139 10.699 17.361 1.00 94.12 86 LEU A N 1
ATOM 689 C CA . LEU A 1 86 ? 10.461 10.074 17.315 1.00 94.12 86 LEU A CA 1
ATOM 690 C C . LEU A 1 86 ? 10.376 8.613 16.847 1.00 94.12 86 LEU A C 1
ATOM 692 O O . LEU A 1 86 ? 11.109 8.209 15.949 1.00 94.12 86 LEU A O 1
ATOM 696 N N . SER A 1 87 ? 9.454 7.830 17.416 1.00 91.69 87 SER A N 1
ATOM 697 C CA . SER A 1 87 ? 9.253 6.423 17.043 1.00 91.69 87 SER A CA 1
ATOM 698 C C . SER A 1 87 ? 8.763 6.289 15.598 1.00 91.69 87 SER A C 1
ATOM 700 O O . SER A 1 87 ? 9.256 5.441 14.847 1.00 91.69 87 SER A O 1
ATOM 702 N N . ILE A 1 88 ? 7.852 7.176 15.187 1.00 91.69 88 ILE A N 1
ATOM 703 C CA . ILE A 1 88 ? 7.340 7.243 13.816 1.00 91.69 88 ILE A CA 1
ATOM 704 C C . ILE A 1 88 ? 8.467 7.588 12.841 1.00 91.69 88 ILE A C 1
ATOM 706 O O . ILE A 1 88 ? 8.620 6.899 11.834 1.00 91.69 88 ILE A O 1
ATOM 710 N N . SER A 1 89 ? 9.283 8.599 13.141 1.00 91.06 89 SER A N 1
ATOM 711 C CA . SER A 1 89 ? 10.403 9.020 12.297 1.00 91.06 89 SER A CA 1
ATOM 712 C C . SER A 1 89 ? 11.461 7.932 12.170 1.00 91.06 89 SER A C 1
ATOM 714 O O . SER A 1 89 ? 11.845 7.602 11.053 1.00 91.06 89 SER A O 1
ATOM 716 N N . VAL A 1 90 ? 11.891 7.323 13.281 1.00 91.94 90 VAL A N 1
ATOM 717 C CA . VAL A 1 90 ? 12.882 6.231 13.261 1.00 91.94 90 VAL A CA 1
ATOM 718 C C . VAL A 1 90 ? 12.378 5.063 12.420 1.00 91.94 90 VAL A C 1
ATOM 720 O O . VAL A 1 90 ? 13.099 4.566 11.558 1.00 91.94 90 VAL A O 1
ATOM 723 N N . SER A 1 91 ? 11.121 4.665 12.609 1.00 88.88 91 SER A N 1
ATOM 724 C CA . SER A 1 91 ? 10.537 3.577 11.827 1.00 88.88 91 SER A CA 1
ATOM 725 C C . SER A 1 91 ? 10.372 3.937 10.354 1.00 88.88 91 SER A C 1
ATOM 727 O O . SER A 1 91 ? 10.625 3.102 9.495 1.00 88.88 91 SER A O 1
ATOM 729 N N . SER A 1 92 ? 9.979 5.174 10.048 1.00 89.06 92 SER A N 1
ATOM 730 C CA . SER A 1 92 ? 9.843 5.651 8.669 1.00 89.06 92 SER A CA 1
ATOM 731 C C . SER A 1 92 ? 11.198 5.667 7.965 1.00 89.06 92 SER A C 1
ATOM 733 O O . SER A 1 92 ? 11.314 5.171 6.853 1.00 89.06 92 SER A O 1
ATOM 735 N N . VAL A 1 93 ? 12.249 6.152 8.631 1.00 91.00 93 VAL A N 1
ATOM 736 C CA . VAL A 1 93 ? 13.623 6.124 8.106 1.00 91.00 93 VAL A CA 1
ATOM 737 C C . VAL A 1 93 ? 14.111 4.689 7.921 1.00 91.00 93 VAL A C 1
ATOM 739 O O . VAL A 1 93 ? 14.710 4.381 6.896 1.00 91.00 93 VAL A O 1
ATOM 742 N N . PHE A 1 94 ? 13.826 3.792 8.866 1.00 91.62 94 PHE A N 1
ATOM 743 C CA . PHE A 1 94 ? 14.162 2.375 8.733 1.00 91.62 94 PHE A CA 1
ATOM 744 C C . PHE A 1 94 ? 13.452 1.729 7.534 1.00 91.62 94 PHE A C 1
ATOM 746 O O . PHE A 1 94 ? 14.087 1.040 6.738 1.00 91.62 94 PHE A O 1
ATOM 753 N N . LEU A 1 95 ? 12.158 2.004 7.351 1.00 88.75 95 LEU A N 1
ATOM 754 C CA . LEU A 1 95 ? 11.381 1.521 6.209 1.00 88.75 95 LEU A CA 1
ATOM 755 C C . LEU A 1 95 ? 11.858 2.100 4.886 1.00 88.75 95 LEU A C 1
ATOM 757 O O . LEU A 1 95 ? 11.944 1.361 3.909 1.00 88.75 95 LEU A O 1
ATOM 761 N N . TYR A 1 96 ? 12.210 3.385 4.860 1.00 88.12 96 TYR A N 1
ATOM 762 C CA . TYR A 1 96 ? 12.871 3.988 3.711 1.00 88.12 96 TYR A CA 1
ATOM 763 C C . TYR A 1 96 ? 14.178 3.271 3.406 1.00 88.12 96 TYR A C 1
ATOM 765 O O . TYR A 1 96 ? 14.412 2.914 2.263 1.00 88.12 96 TYR A O 1
ATOM 773 N N . GLY A 1 97 ? 14.999 3.006 4.425 1.00 88.38 97 GLY A N 1
ATOM 774 C CA . GLY A 1 97 ? 16.254 2.278 4.286 1.00 88.38 97 GLY A CA 1
ATOM 775 C C . GLY A 1 97 ? 16.057 0.890 3.680 1.00 88.38 97 GLY A C 1
ATOM 776 O O . GLY A 1 97 ? 16.756 0.547 2.733 1.00 88.38 97 GLY A O 1
ATOM 777 N N . LEU A 1 98 ? 15.070 0.121 4.157 1.00 88.75 98 LEU A N 1
ATOM 778 C CA . LEU A 1 98 ? 14.719 -1.177 3.574 1.00 88.75 98 LEU A CA 1
ATOM 779 C C . LEU A 1 98 ? 14.254 -1.026 2.121 1.00 88.75 98 LEU A C 1
ATOM 781 O O . LEU A 1 98 ? 14.803 -1.667 1.229 1.00 88.75 98 LEU A O 1
ATOM 785 N N . PHE A 1 99 ? 13.298 -0.131 1.873 1.00 85.75 99 PHE A N 1
ATOM 786 C CA . PHE A 1 99 ? 12.756 0.124 0.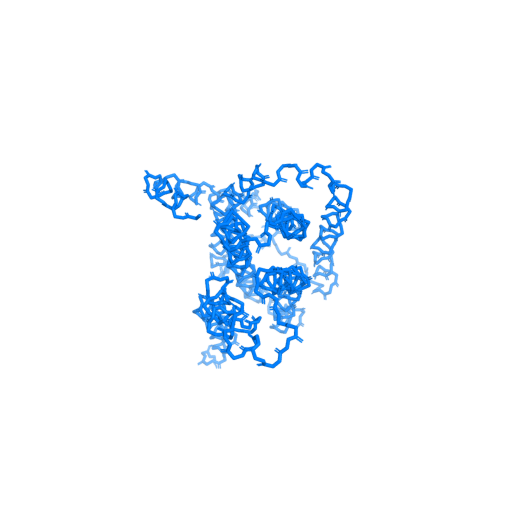542 1.00 85.75 99 PHE A CA 1
ATOM 787 C C . PHE A 1 99 ? 13.851 0.528 -0.450 1.00 85.75 99 PHE A C 1
ATOM 789 O O . PHE A 1 99 ? 13.954 -0.037 -1.534 1.00 85.75 99 PHE A O 1
ATOM 796 N N . VAL A 1 100 ? 14.716 1.456 -0.054 1.00 80.88 100 VAL A N 1
ATOM 797 C CA . VAL A 1 100 ? 15.841 1.935 -0.848 1.00 80.88 100 VAL A CA 1
ATOM 798 C C . VAL A 1 100 ? 16.877 0.847 -1.061 1.00 80.88 100 VAL A C 1
ATOM 800 O O . VAL A 1 100 ? 17.367 0.728 -2.177 1.00 80.88 100 VAL A O 1
ATOM 803 N N . ALA A 1 101 ? 17.183 0.028 -0.051 1.00 84.44 101 ALA A N 1
ATOM 804 C CA . ALA A 1 101 ? 18.138 -1.071 -0.172 1.00 84.44 101 ALA A CA 1
ATOM 805 C C . ALA A 1 101 ? 17.726 -2.103 -1.236 1.00 84.44 101 ALA A C 1
ATOM 807 O O . ALA A 1 101 ? 18.601 -2.765 -1.794 1.00 84.44 101 ALA A O 1
ATOM 808 N N . SER A 1 102 ? 16.435 -2.194 -1.582 1.00 82.31 102 SER A N 1
ATOM 809 C CA . SER A 1 102 ? 15.965 -3.055 -2.675 1.00 82.31 102 SER A CA 1
ATOM 810 C C . SER A 1 102 ? 16.536 -2.663 -4.047 1.00 82.31 102 SER A C 1
ATOM 812 O O . SER A 1 102 ? 16.803 -3.545 -4.859 1.00 82.31 102 SER A O 1
ATOM 814 N N . ILE A 1 103 ? 16.810 -1.373 -4.290 1.00 80.19 103 ILE A N 1
ATOM 815 C CA . ILE A 1 103 ? 17.326 -0.863 -5.571 1.00 80.19 103 ILE A CA 1
ATOM 816 C C . ILE A 1 103 ? 18.780 -1.301 -5.818 1.00 80.19 103 ILE A C 1
ATOM 818 O O . ILE A 1 103 ? 19.024 -1.981 -6.815 1.00 80.19 103 ILE A O 1
ATOM 822 N N . PRO A 1 104 ? 19.772 -0.977 -4.961 1.00 76.44 104 PRO A N 1
ATOM 823 C CA . PRO A 1 104 ? 21.135 -1.447 -5.151 1.00 76.44 104 PRO A CA 1
ATOM 824 C C . PRO A 1 104 ? 21.224 -2.963 -4.988 1.00 76.44 104 PRO A C 1
ATOM 826 O O . PRO A 1 104 ? 22.052 -3.568 -5.658 1.00 76.44 104 PRO A O 1
ATOM 829 N N . PHE A 1 105 ? 20.383 -3.599 -4.163 1.00 75.94 105 PHE A N 1
ATOM 830 C CA . PHE A 1 105 ? 20.311 -5.060 -4.131 1.00 75.94 105 PHE A CA 1
ATOM 831 C C . PHE A 1 105 ? 19.924 -5.611 -5.507 1.00 75.94 105 PHE A C 1
ATOM 833 O O . PHE A 1 105 ? 20.646 -6.445 -6.041 1.00 75.94 105 PHE A O 1
ATOM 840 N N . ALA A 1 106 ? 18.867 -5.086 -6.133 1.00 76.12 106 ALA A N 1
ATOM 841 C CA . ALA A 1 106 ? 18.474 -5.481 -7.481 1.00 76.12 106 ALA A CA 1
ATOM 842 C C . ALA A 1 106 ? 19.593 -5.217 -8.500 1.00 76.12 106 ALA A C 1
ATOM 844 O O . ALA A 1 106 ? 19.935 -6.112 -9.262 1.00 76.12 106 ALA A O 1
ATOM 845 N N . VAL A 1 107 ? 20.226 -4.041 -8.484 1.00 76.69 107 VAL A N 1
ATOM 846 C CA . VAL A 1 107 ? 21.308 -3.707 -9.429 1.00 76.69 107 VAL A CA 1
ATOM 847 C C . VAL A 1 107 ? 22.521 -4.632 -9.263 1.00 76.69 107 VAL A C 1
ATOM 849 O O . VAL A 1 107 ? 23.029 -5.157 -10.252 1.00 76.69 107 VAL A O 1
ATOM 852 N N . ASN A 1 108 ? 22.975 -4.864 -8.029 1.00 77.25 108 ASN A N 1
ATOM 853 C CA . ASN A 1 108 ? 24.167 -5.676 -7.765 1.00 77.25 108 ASN A CA 1
ATOM 854 C C . ASN A 1 108 ? 23.922 -7.174 -7.981 1.00 77.25 108 ASN A C 1
ATOM 856 O O . ASN A 1 108 ? 24.830 -7.883 -8.410 1.00 77.25 108 ASN A O 1
ATOM 860 N N . VAL A 1 109 ? 22.712 -7.661 -7.695 1.00 79.31 109 VAL A N 1
ATOM 861 C CA . VAL A 1 109 ? 22.355 -9.074 -7.883 1.00 79.31 109 VAL A CA 1
ATOM 862 C C . VAL A 1 109 ? 22.076 -9.383 -9.350 1.00 79.31 109 VAL A C 1
ATOM 864 O O . VAL A 1 109 ? 22.467 -10.445 -9.823 1.00 79.31 109 VAL A O 1
ATOM 867 N N . ILE A 1 110 ? 21.415 -8.474 -10.073 1.00 78.50 110 ILE A N 1
ATOM 868 C CA . ILE A 1 110 ? 20.949 -8.744 -11.437 1.00 78.50 110 ILE A CA 1
ATOM 869 C C . ILE A 1 110 ? 22.082 -8.582 -12.467 1.00 78.50 110 ILE A C 1
ATOM 871 O O . ILE A 1 110 ? 21.987 -9.166 -13.534 1.00 78.50 110 ILE A O 1
ATOM 875 N N . GLN A 1 111 ? 23.178 -7.866 -12.180 1.00 85.19 111 GLN A N 1
ATOM 876 C CA . GLN A 1 111 ? 24.360 -7.730 -13.068 1.00 85.19 111 GLN A CA 1
ATOM 877 C C . GLN A 1 111 ? 24.049 -7.359 -14.540 1.00 85.19 111 GLN A C 1
ATOM 879 O O . GLN A 1 111 ? 24.887 -7.531 -15.425 1.00 85.19 111 GLN A O 1
ATOM 884 N N . ILE A 1 112 ? 22.857 -6.822 -14.820 1.00 85.38 112 ILE A N 1
ATOM 885 C CA . ILE A 1 112 ? 22.443 -6.398 -16.157 1.00 85.38 112 ILE A CA 1
ATOM 886 C C . ILE A 1 112 ? 22.881 -4.959 -16.390 1.00 85.38 112 ILE A C 1
ATOM 888 O O . ILE A 1 112 ? 22.626 -4.062 -15.583 1.00 85.38 112 ILE A O 1
ATOM 892 N N . VAL A 1 113 ? 23.465 -4.723 -17.562 1.00 87.62 113 VAL A N 1
ATOM 893 C CA . VAL A 1 113 ? 23.630 -3.373 -18.096 1.00 87.62 113 VAL A CA 1
ATOM 894 C C . VAL A 1 113 ? 22.292 -2.932 -18.681 1.00 87.62 113 VAL A C 1
ATOM 896 O O . VAL A 1 113 ? 21.837 -3.455 -19.698 1.00 87.62 113 VAL A O 1
ATOM 899 N N . PHE A 1 114 ? 21.636 -1.981 -18.020 1.00 92.06 114 PHE A N 1
ATOM 900 C CA . PHE A 1 114 ? 20.360 -1.454 -18.490 1.00 92.06 114 PHE A CA 1
ATOM 901 C C . PHE A 1 114 ? 20.569 -0.601 -19.754 1.00 92.06 114 PHE A C 1
ATOM 903 O O . PHE A 1 114 ? 21.290 0.396 -19.691 1.00 92.06 114 PHE A O 1
ATOM 910 N N . PRO A 1 115 ? 19.916 -0.928 -20.887 1.00 94.06 115 PRO A N 1
ATOM 911 C CA . PRO A 1 115 ? 20.092 -0.200 -22.148 1.00 94.06 115 PRO A CA 1
ATOM 912 C C . PRO A 1 115 ? 19.418 1.177 -22.146 1.00 94.06 115 PRO A C 1
ATOM 914 O O . PRO A 1 115 ? 19.700 2.023 -22.995 1.00 94.06 115 PRO A O 1
ATOM 917 N N . LEU A 1 116 ? 18.520 1.418 -21.186 1.00 93.25 116 LEU A N 1
ATOM 918 C CA . LEU A 1 116 ? 17.870 2.703 -20.989 1.00 93.25 116 LEU A CA 1
ATOM 919 C C . LEU A 1 116 ? 18.854 3.708 -20.370 1.00 93.25 116 LEU A C 1
ATOM 921 O O . LEU A 1 116 ? 19.291 3.554 -19.230 1.00 93.25 116 LEU A O 1
ATOM 925 N N . TYR A 1 117 ? 19.151 4.783 -21.097 1.00 94.38 117 TYR A N 1
ATOM 926 C CA . TYR A 1 117 ? 20.022 5.854 -20.626 1.00 94.38 117 TYR A CA 1
ATOM 927 C C . TYR A 1 117 ? 19.507 6.436 -19.303 1.00 94.38 117 TYR A C 1
ATOM 929 O O . TYR A 1 117 ? 18.324 6.785 -19.184 1.00 94.38 117 TYR A O 1
ATOM 937 N N . LYS A 1 118 ? 20.411 6.525 -18.316 1.00 93.44 118 LYS A N 1
ATOM 938 C CA . LYS A 1 118 ? 20.121 6.938 -16.932 1.00 93.44 118 LYS A CA 1
ATOM 939 C C . LYS A 1 118 ? 18.985 6.138 -16.278 1.00 93.44 118 LYS A C 1
ATOM 941 O O . LYS A 1 118 ? 18.196 6.692 -15.517 1.00 93.44 118 LYS A O 1
ATOM 946 N N . HIS A 1 119 ? 18.887 4.837 -16.572 1.00 91.19 119 HIS A N 1
ATOM 947 C CA . HIS A 1 119 ? 17.877 3.958 -15.976 1.00 91.19 119 HIS A CA 1
ATOM 948 C C . HIS A 1 119 ? 17.817 4.098 -14.450 1.00 91.19 119 HIS A C 1
ATOM 950 O O . HIS A 1 119 ? 16.742 4.322 -13.903 1.00 91.19 119 HIS A O 1
ATOM 956 N N . ILE A 1 120 ? 18.975 4.027 -13.786 1.00 90.19 120 ILE A N 1
ATOM 957 C CA . ILE A 1 120 ? 19.079 4.094 -12.325 1.00 90.19 120 ILE A CA 1
ATOM 958 C C . ILE A 1 120 ? 18.485 5.409 -11.803 1.00 90.19 120 ILE A C 1
ATOM 960 O O . ILE A 1 120 ? 17.589 5.365 -10.966 1.00 90.19 120 ILE A O 1
ATOM 964 N N . ASP A 1 121 ? 18.892 6.560 -12.345 1.00 92.19 121 ASP A N 1
ATOM 965 C CA . ASP A 1 121 ? 18.383 7.876 -11.926 1.00 92.19 121 ASP A CA 1
ATOM 966 C C . ASP A 1 121 ? 16.859 7.985 -12.097 1.00 92.19 121 ASP A C 1
ATOM 968 O O . ASP A 1 121 ? 16.153 8.456 -11.205 1.00 92.19 121 ASP A O 1
ATOM 972 N N . LYS A 1 122 ? 16.330 7.503 -13.230 1.00 93.75 122 LYS A N 1
ATOM 973 C CA . LYS A 1 122 ? 14.885 7.498 -13.514 1.00 93.75 122 LYS A CA 1
ATOM 974 C C . LYS A 1 122 ? 14.124 6.631 -12.517 1.00 93.75 122 LYS A C 1
ATOM 976 O O . LYS A 1 122 ? 13.091 7.053 -11.999 1.00 93.75 122 LYS A O 1
ATOM 981 N N . MET A 1 123 ? 14.643 5.436 -12.233 1.00 91.38 123 MET A N 1
ATOM 982 C CA . MET A 1 123 ? 14.048 4.539 -11.248 1.00 91.38 123 MET A CA 1
ATOM 983 C C . MET A 1 123 ? 14.089 5.162 -9.852 1.00 91.38 123 MET A C 1
ATOM 985 O O . MET A 1 123 ? 13.069 5.147 -9.174 1.00 91.38 123 MET A O 1
ATOM 989 N N . TRP A 1 124 ? 15.193 5.795 -9.441 1.00 90.75 124 TRP A N 1
ATOM 990 C CA . TRP A 1 124 ? 15.278 6.495 -8.153 1.00 90.75 124 TRP A CA 1
ATOM 991 C C . TRP A 1 124 ? 14.191 7.546 -7.971 1.00 90.75 124 TRP A C 1
ATOM 993 O O . TRP A 1 124 ? 13.574 7.597 -6.907 1.00 90.75 124 TRP A O 1
ATOM 1003 N N . VAL A 1 125 ? 13.920 8.354 -8.996 1.00 94.06 125 VAL A N 1
ATOM 1004 C CA . VAL A 1 125 ? 12.840 9.348 -8.940 1.00 94.06 125 VAL A CA 1
ATOM 1005 C C . VAL A 1 125 ? 11.487 8.657 -8.750 1.00 94.06 125 VAL A C 1
ATOM 1007 O O . VAL A 1 125 ? 10.757 8.998 -7.820 1.00 94.06 125 VAL A O 1
ATOM 1010 N N . ILE A 1 126 ? 11.168 7.651 -9.571 1.00 93.94 126 ILE A N 1
ATOM 1011 C CA . ILE A 1 126 ? 9.884 6.931 -9.503 1.00 93.94 126 ILE A CA 1
ATOM 1012 C C . ILE A 1 126 ? 9.708 6.228 -8.150 1.00 93.94 126 ILE A C 1
ATOM 1014 O O . ILE A 1 126 ? 8.655 6.353 -7.525 1.00 93.94 126 ILE A O 1
ATOM 1018 N N . PHE A 1 127 ? 10.737 5.532 -7.665 1.00 90.31 127 PHE A N 1
ATOM 1019 C CA . PHE A 1 127 ? 10.713 4.846 -6.375 1.00 90.31 127 PHE A CA 1
ATOM 1020 C C . PHE A 1 127 ? 10.591 5.828 -5.209 1.00 90.31 127 PHE 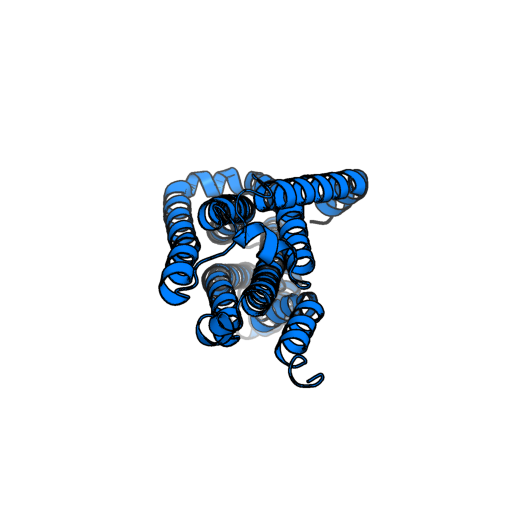A C 1
ATOM 1022 O O . PHE A 1 127 ? 9.825 5.571 -4.284 1.00 90.31 127 PHE A O 1
ATOM 1029 N N . THR A 1 128 ? 11.269 6.977 -5.263 1.00 91.75 128 THR A N 1
ATOM 1030 C CA . THR A 1 128 ? 11.142 8.018 -4.233 1.00 91.75 128 THR A CA 1
ATOM 1031 C C . THR A 1 128 ? 9.724 8.581 -4.194 1.00 91.75 128 THR A C 1
ATOM 1033 O O . THR A 1 128 ? 9.143 8.701 -3.118 1.00 91.75 128 THR A O 1
ATOM 1036 N N . LEU A 1 129 ? 9.125 8.872 -5.353 1.00 94.44 129 LEU A N 1
ATOM 1037 C CA . LEU A 1 129 ? 7.729 9.312 -5.429 1.00 94.44 129 LEU A CA 1
ATOM 1038 C C . LEU A 1 129 ? 6.771 8.238 -4.901 1.00 94.44 129 LEU A C 1
ATOM 1040 O O . LEU A 1 129 ? 5.855 8.553 -4.142 1.00 94.44 129 LEU A O 1
ATOM 1044 N N . GLY A 1 130 ? 7.007 6.970 -5.252 1.00 93.50 130 GLY A N 1
ATOM 1045 C CA . GLY A 1 130 ? 6.243 5.835 -4.738 1.00 93.50 130 GLY A CA 1
ATOM 1046 C C . GLY A 1 130 ? 6.326 5.718 -3.217 1.00 93.50 130 GLY A C 1
ATOM 1047 O O . GLY A 1 130 ? 5.306 5.562 -2.546 1.00 93.50 130 GLY A O 1
ATOM 1048 N N . TYR A 1 131 ? 7.527 5.878 -2.659 1.00 92.62 131 TYR A N 1
ATOM 1049 C CA . TYR A 1 131 ? 7.742 5.907 -1.219 1.00 92.62 131 TYR A CA 1
ATOM 1050 C C . TYR A 1 131 ? 7.012 7.080 -0.556 1.00 92.62 131 TYR A C 1
ATOM 1052 O O . TYR A 1 131 ? 6.297 6.872 0.417 1.00 92.62 131 TYR A O 1
ATOM 1060 N N . LEU A 1 132 ? 7.124 8.300 -1.092 1.00 94.12 132 LEU A N 1
ATOM 1061 C CA . LEU A 1 132 ? 6.444 9.480 -0.545 1.00 94.12 132 LEU A CA 1
ATOM 1062 C C . LEU A 1 132 ? 4.916 9.352 -0.580 1.00 94.12 132 LEU A C 1
ATOM 1064 O O . LEU A 1 132 ? 4.238 9.838 0.325 1.00 94.12 132 LEU A O 1
ATOM 1068 N N . ALA A 1 133 ? 4.367 8.684 -1.596 1.00 94.75 133 ALA A N 1
ATOM 1069 C CA . ALA A 1 133 ? 2.940 8.389 -1.670 1.00 94.75 133 ALA A CA 1
ATOM 1070 C C . ALA A 1 133 ? 2.496 7.365 -0.609 1.00 94.75 133 ALA A C 1
ATOM 1072 O O . ALA A 1 133 ? 1.384 7.466 -0.095 1.00 94.75 133 ALA A O 1
ATOM 1073 N N . MET A 1 134 ? 3.360 6.405 -0.256 1.00 94.00 134 MET A N 1
ATOM 1074 C CA . MET A 1 134 ? 3.062 5.333 0.705 1.00 94.00 134 MET A CA 1
ATOM 1075 C C . MET A 1 134 ? 3.474 5.627 2.147 1.00 94.00 134 MET A C 1
ATOM 1077 O O . MET A 1 134 ? 2.967 4.991 3.072 1.00 9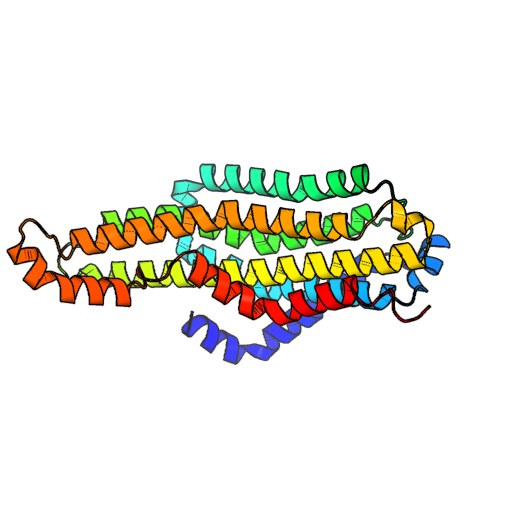4.00 134 MET A O 1
ATOM 1081 N N . LEU A 1 135 ? 4.351 6.605 2.360 1.00 93.56 135 LEU A N 1
ATOM 1082 C CA . LEU A 1 135 ? 4.817 7.027 3.676 1.00 93.56 135 LEU A CA 1
ATOM 1083 C C . LEU A 1 135 ? 3.661 7.300 4.661 1.00 93.56 135 LEU A C 1
ATOM 1085 O O . LEU A 1 135 ? 3.729 6.811 5.792 1.00 93.56 135 LEU A O 1
ATOM 1089 N N . PRO A 1 136 ? 2.558 7.970 4.275 1.00 95.06 136 PRO A N 1
ATOM 1090 C CA . PRO A 1 136 ? 1.444 8.184 5.190 1.00 95.06 136 PRO A CA 1
ATOM 1091 C C . PRO A 1 136 ? 0.749 6.904 5.639 1.00 95.06 136 PRO A C 1
ATOM 1093 O O . PRO A 1 136 ? 0.253 6.862 6.757 1.00 95.06 136 PRO A O 1
ATOM 1096 N N . ALA A 1 137 ? 0.727 5.847 4.822 1.00 94.00 137 ALA A N 1
ATOM 1097 C CA . ALA A 1 137 ? 0.174 4.570 5.260 1.00 94.00 137 ALA A CA 1
ATOM 1098 C C . ALA A 1 137 ? 1.022 3.985 6.400 1.00 94.00 137 ALA A C 1
ATOM 1100 O O . ALA A 1 137 ? 0.474 3.568 7.416 1.00 94.00 137 ALA A O 1
ATOM 1101 N N . ALA A 1 138 ? 2.355 4.028 6.288 1.00 92.44 138 ALA A N 1
ATOM 1102 C CA . ALA A 1 138 ? 3.253 3.577 7.355 1.00 92.44 138 ALA A CA 1
ATOM 1103 C C . ALA A 1 138 ? 3.098 4.415 8.639 1.00 92.44 138 ALA A C 1
ATOM 1105 O O . ALA A 1 138 ? 2.964 3.860 9.730 1.00 92.44 138 ALA A O 1
ATOM 1106 N N . ILE A 1 139 ? 3.042 5.747 8.509 1.00 95.31 139 ILE A N 1
ATOM 1107 C CA . ILE A 1 139 ? 2.785 6.660 9.636 1.00 95.31 139 ILE A CA 1
ATOM 1108 C C . ILE A 1 139 ? 1.410 6.380 10.260 1.00 95.31 139 ILE A C 1
ATOM 1110 O O . ILE A 1 139 ? 1.274 6.349 11.485 1.00 95.31 139 ILE A O 1
ATOM 1114 N N . GLY A 1 140 ? 0.393 6.152 9.431 1.00 95.56 140 GLY A N 1
ATOM 1115 C CA . GLY A 1 140 ? -0.969 5.845 9.846 1.00 95.56 140 GLY A CA 1
ATOM 1116 C C . GLY A 1 140 ? -1.058 4.534 10.626 1.00 95.56 140 GLY A C 1
ATOM 1117 O O . GLY A 1 140 ? -1.698 4.506 11.671 1.00 95.56 140 GLY A O 1
ATOM 1118 N N . LEU A 1 141 ? -0.360 3.475 10.197 1.00 94.44 141 LEU A N 1
ATOM 1119 C CA . LEU A 1 141 ? -0.298 2.198 10.926 1.00 94.44 141 LEU A CA 1
ATOM 1120 C C . LEU A 1 141 ? 0.235 2.380 12.356 1.00 94.44 141 LEU A C 1
ATOM 1122 O O . LEU A 1 141 ? -0.389 1.936 13.321 1.00 94.44 141 LEU A O 1
ATOM 1126 N N . TRP A 1 142 ? 1.340 3.105 12.517 1.00 93.69 142 TRP A N 1
ATOM 1127 C CA . TRP A 1 142 ? 1.881 3.433 13.840 1.00 93.69 142 TRP A CA 1
ATOM 1128 C C . TRP A 1 142 ? 0.990 4.362 14.651 1.00 93.69 142 TRP A C 1
ATOM 1130 O O . TRP A 1 142 ? 0.853 4.190 15.861 1.00 93.69 142 TRP A O 1
ATOM 1140 N N . SER A 1 143 ? 0.325 5.306 13.995 1.00 95.00 143 SER A N 1
ATOM 1141 C CA . SER A 1 143 ? -0.630 6.182 14.669 1.00 95.00 143 SER A CA 1
ATOM 1142 C C . SER A 1 143 ? -1.830 5.396 15.200 1.00 95.00 143 SER A C 1
ATOM 1144 O O . SER A 1 143 ? -2.253 5.624 16.331 1.00 95.00 143 SER A O 1
ATOM 1146 N N . ILE A 1 144 ? -2.326 4.418 14.435 1.00 96.38 144 ILE A N 1
ATOM 1147 C CA . ILE A 1 144 ? -3.408 3.512 14.837 1.00 96.38 144 ILE A CA 1
ATOM 1148 C C . ILE A 1 144 ? -3.002 2.671 16.051 1.00 96.38 144 ILE A C 1
ATOM 1150 O O . ILE A 1 144 ? -3.814 2.520 16.962 1.00 96.38 144 ILE A O 1
ATOM 1154 N N . LEU A 1 145 ? -1.761 2.170 16.113 1.00 93.94 145 LEU A N 1
ATOM 1155 C CA . LEU A 1 145 ? -1.267 1.449 17.295 1.00 93.94 145 LEU A CA 1
ATOM 1156 C C . LEU A 1 145 ? -1.429 2.276 18.574 1.00 93.94 145 LEU A C 1
ATOM 1158 O O . LEU A 1 145 ? -1.997 1.807 19.563 1.00 93.94 145 LEU A O 1
ATOM 1162 N N . SER A 1 146 ? -0.923 3.510 18.556 1.00 93.81 146 SER A N 1
ATOM 1163 C CA . SER A 1 146 ? -0.984 4.398 19.717 1.00 93.81 146 SER A CA 1
ATOM 1164 C C . SER A 1 146 ? -2.417 4.837 20.024 1.00 93.81 146 SER A C 1
ATOM 1166 O O . SER A 1 146 ? -2.812 4.869 21.190 1.00 93.81 146 SER A O 1
ATOM 1168 N N . ALA A 1 147 ? -3.206 5.133 18.991 1.00 96.06 147 ALA A N 1
ATOM 1169 C CA . ALA A 1 147 ? -4.582 5.593 19.130 1.00 96.06 147 ALA A CA 1
ATOM 1170 C C . ALA A 1 147 ? -5.515 4.504 19.685 1.00 96.06 147 ALA A C 1
ATOM 1172 O O . ALA A 1 147 ? -6.356 4.793 20.537 1.00 96.06 147 ALA A O 1
ATOM 1173 N N . ALA A 1 148 ? -5.336 3.241 19.280 1.00 97.00 148 ALA A N 1
ATOM 1174 C CA . ALA A 1 148 ? -6.108 2.109 19.796 1.00 97.00 148 ALA A CA 1
ATOM 1175 C C . ALA A 1 148 ? -5.914 1.924 21.308 1.00 97.00 148 ALA A C 1
ATOM 1177 O O . ALA A 1 148 ? -6.889 1.748 22.042 1.00 97.00 148 ALA A O 1
ATOM 1178 N N . LYS A 1 149 ? -4.666 2.028 21.782 1.00 96.44 149 LYS A N 1
ATOM 1179 C CA . LYS A 1 149 ? -4.343 1.961 23.211 1.00 96.44 149 LYS A CA 1
ATOM 1180 C C . LYS A 1 149 ? -5.005 3.096 23.994 1.00 96.44 149 LYS A C 1
ATOM 1182 O O . LYS A 1 149 ? -5.705 2.832 24.968 1.00 96.44 149 LYS A O 1
ATOM 1187 N N . GLU A 1 150 ? -4.821 4.344 23.561 1.00 95.75 150 GLU A N 1
ATOM 1188 C CA . GLU A 1 150 ? -5.395 5.506 24.257 1.00 95.75 150 GLU A CA 1
ATOM 1189 C C . GLU A 1 150 ? -6.926 5.479 24.270 1.00 95.75 150 GLU A C 1
ATOM 1191 O O . GLU A 1 150 ? -7.548 5.837 25.271 1.00 95.75 150 GLU A O 1
ATOM 1196 N N . THR A 1 151 ? -7.539 5.022 23.175 1.00 96.88 151 THR A N 1
ATOM 1197 C CA . THR A 1 151 ? -8.993 4.856 23.079 1.00 96.88 151 THR A CA 1
ATOM 1198 C C . THR A 1 151 ? -9.494 3.845 24.100 1.00 96.88 151 THR A C 1
ATOM 1200 O O . THR A 1 151 ? -10.458 4.122 24.806 1.00 96.88 151 THR A O 1
ATOM 1203 N N . TYR A 1 152 ? -8.826 2.697 24.229 1.00 97.56 152 TYR A N 1
ATOM 1204 C CA . TYR A 1 152 ? -9.159 1.701 25.247 1.00 97.56 152 TYR A CA 1
ATOM 1205 C C . TYR A 1 152 ? -9.003 2.246 26.680 1.00 97.56 152 TYR A C 1
ATOM 1207 O O . TYR A 1 152 ? -9.884 2.054 27.526 1.00 97.56 152 TYR A O 1
ATOM 1215 N N . GLU A 1 153 ? -7.903 2.950 26.960 1.00 96.94 153 GLU A N 1
ATOM 1216 C CA . GLU A 1 153 ? -7.631 3.515 28.287 1.00 96.94 153 GLU A CA 1
ATOM 1217 C C . GLU A 1 153 ? -8.711 4.525 28.699 1.00 96.94 153 GLU A C 1
ATOM 1219 O O . GLU A 1 153 ? -9.209 4.466 29.824 1.00 96.94 153 GLU A O 1
ATOM 1224 N N . ARG A 1 154 ? -9.136 5.389 27.768 1.00 96.56 154 ARG A N 1
ATOM 1225 C CA . ARG A 1 154 ? -10.161 6.422 27.995 1.00 96.56 154 ARG A CA 1
ATOM 1226 C C . ARG A 1 154 ? -11.603 5.929 27.877 1.00 96.56 154 ARG A C 1
ATOM 1228 O O . ARG A 1 154 ? -12.508 6.676 28.234 1.00 96.56 154 ARG A O 1
ATOM 1235 N N . ALA A 1 155 ? -11.834 4.724 27.358 1.00 97.44 155 ALA A N 1
ATOM 1236 C CA . ALA A 1 155 ? -13.184 4.214 27.152 1.00 97.44 155 ALA A CA 1
ATOM 1237 C C . ALA A 1 155 ? -13.941 4.068 28.479 1.00 97.44 155 ALA A C 1
ATOM 1239 O O . ALA A 1 155 ? -13.401 3.526 29.448 1.00 97.44 155 ALA A O 1
ATOM 1240 N N . ASP A 1 156 ? -15.195 4.508 28.499 1.00 97.12 156 ASP A N 1
ATOM 1241 C CA . ASP A 1 156 ? -16.096 4.312 29.633 1.00 97.12 156 ASP A CA 1
ATOM 1242 C C . ASP A 1 156 ? -16.516 2.827 29.712 1.00 97.12 156 ASP A C 1
ATOM 1244 O O . ASP A 1 156 ? -16.822 2.237 28.668 1.00 97.12 156 ASP A O 1
ATOM 1248 N N . PRO A 1 157 ? -16.488 2.188 30.898 1.00 95.94 157 PRO A N 1
ATOM 1249 C CA . PRO A 1 157 ? -16.991 0.825 31.071 1.00 95.94 157 PRO A CA 1
ATOM 1250 C C . PRO A 1 157 ? -18.513 0.702 30.876 1.00 95.94 157 PRO A C 1
ATOM 1252 O O . PRO A 1 157 ? -18.995 -0.400 30.645 1.00 95.94 157 PRO A O 1
ATOM 1255 N N . ASP A 1 158 ? -19.277 1.794 30.955 1.00 96.00 158 ASP A N 1
ATOM 1256 C CA . ASP A 1 158 ? -20.721 1.795 30.711 1.00 96.00 158 ASP A CA 1
ATOM 1257 C C . ASP A 1 158 ? -21.032 1.540 29.217 1.00 96.00 158 ASP A C 1
ATOM 1259 O O . ASP A 1 158 ? -20.626 2.339 28.357 1.00 96.00 158 ASP A O 1
ATOM 1263 N N . PRO A 1 159 ? -21.797 0.480 28.872 1.00 92.00 159 PRO A N 1
ATOM 1264 C CA . PRO A 1 159 ? -22.173 0.177 27.492 1.00 92.00 159 PRO A CA 1
ATOM 1265 C C . PRO A 1 159 ? -22.821 1.347 26.745 1.00 92.00 159 PRO A C 1
ATOM 1267 O O . PRO A 1 159 ? -22.592 1.507 25.546 1.00 92.00 159 PRO A O 1
ATOM 1270 N N . GLN A 1 160 ? -23.592 2.198 27.430 1.00 92.44 160 GLN A N 1
ATOM 1271 C CA . GLN A 1 160 ? -24.277 3.328 26.791 1.00 92.44 160 GLN A CA 1
ATOM 1272 C C . GLN A 1 160 ? -23.314 4.461 26.417 1.00 92.44 160 GLN A C 1
ATOM 1274 O O . GLN A 1 160 ? -23.567 5.213 25.476 1.00 92.44 160 GLN A O 1
ATOM 1279 N N . LYS A 1 161 ? -22.185 4.569 27.125 1.00 95.81 161 LYS A N 1
ATOM 1280 C CA . LYS A 1 161 ? -21.182 5.628 26.938 1.00 95.81 161 LYS A CA 1
ATOM 1281 C C . LYS A 1 161 ? -19.955 5.161 26.162 1.00 95.81 161 LYS A C 1
ATOM 1283 O O . LYS A 1 161 ? -19.170 5.994 25.719 1.00 95.81 161 LYS A O 1
ATOM 1288 N N . CYS A 1 162 ? -19.799 3.855 25.936 1.00 94.94 162 CYS A N 1
ATOM 1289 C CA . CYS A 1 162 ? -18.664 3.291 25.200 1.00 94.94 162 CYS A CA 1
ATOM 1290 C C . CYS A 1 162 ? -18.730 3.509 23.672 1.00 94.94 162 CYS A C 1
ATOM 1292 O O . CYS A 1 162 ? -17.750 3.257 22.965 1.00 94.94 162 CYS A O 1
ATOM 1294 N N . TYR A 1 163 ? -19.854 4.013 23.147 1.00 94.38 163 TYR A N 1
ATOM 1295 C CA . TYR A 1 163 ? -20.088 4.197 21.711 1.00 94.38 163 TYR A CA 1
ATOM 1296 C C . TYR A 1 163 ? -18.983 4.974 20.960 1.00 94.38 163 TYR A C 1
ATOM 1298 O O . TYR A 1 163 ? -18.575 4.511 19.892 1.00 94.38 163 TYR A O 1
ATOM 1306 N N . PRO A 1 164 ? -18.411 6.081 21.485 1.00 96.31 164 PRO A N 1
ATOM 1307 C CA . PRO A 1 164 ? -17.307 6.775 20.817 1.00 96.31 164 PRO A CA 1
ATOM 1308 C C . PRO A 1 164 ? -16.056 5.902 20.652 1.00 96.31 164 PRO A C 1
ATOM 1310 O O . PRO A 1 164 ? -15.387 5.972 19.621 1.00 96.31 164 PRO A O 1
ATOM 1313 N N . ALA A 1 165 ? -15.756 5.040 21.631 1.00 96.81 165 ALA A N 1
ATOM 1314 C CA . ALA A 1 165 ? -14.639 4.105 21.532 1.00 96.81 165 ALA A CA 1
ATOM 1315 C C . ALA A 1 165 ? -14.911 3.052 20.450 1.00 96.81 165 ALA A C 1
ATOM 1317 O O . ALA A 1 165 ? -14.051 2.795 19.609 1.00 96.81 165 ALA A O 1
ATOM 1318 N N . VAL A 1 166 ? -16.129 2.501 20.412 1.00 96.00 166 VAL A N 1
ATOM 1319 C CA . VAL A 1 166 ? -16.553 1.545 19.376 1.00 96.00 166 VAL A CA 1
ATOM 1320 C C . VAL A 1 166 ? -16.425 2.148 17.974 1.00 96.00 166 VAL A C 1
ATOM 1322 O O . VAL A 1 166 ? -15.841 1.526 17.083 1.00 96.00 166 VAL A O 1
ATOM 1325 N N . GLN A 1 167 ? -16.900 3.383 17.784 1.00 95.56 167 GLN A N 1
ATOM 1326 C CA . GLN A 1 167 ? -16.743 4.103 16.520 1.00 95.56 167 GLN A CA 1
ATOM 1327 C C . GLN A 1 167 ? -15.271 4.286 16.138 1.00 95.56 167 GLN A C 1
ATOM 1329 O O . GLN A 1 167 ? -14.906 4.026 14.991 1.00 95.56 167 GLN A O 1
ATOM 1334 N N . ALA A 1 168 ? -14.419 4.682 17.087 1.00 96.00 168 ALA A N 1
ATOM 1335 C CA . ALA A 1 168 ? -12.991 4.855 16.844 1.00 96.00 168 ALA A CA 1
ATOM 1336 C C . ALA A 1 168 ? -12.317 3.544 16.401 1.00 96.00 168 ALA A C 1
ATOM 1338 O O . ALA A 1 168 ? -11.594 3.539 15.407 1.00 96.00 168 ALA A O 1
ATOM 1339 N N . PHE A 1 169 ? -12.612 2.409 17.048 1.00 96.25 169 PHE A N 1
ATOM 1340 C CA . PHE A 1 169 ? -12.077 1.103 16.635 1.00 96.25 169 PHE A CA 1
ATOM 1341 C C . PHE A 1 169 ? -12.525 0.691 15.226 1.00 96.25 169 PHE A C 1
ATOM 1343 O O . PHE A 1 169 ? -11.708 0.201 14.439 1.00 96.25 169 PHE A O 1
ATOM 1350 N N . ASN A 1 170 ? -13.792 0.918 14.874 1.00 94.50 170 ASN A N 1
ATOM 1351 C CA . ASN A 1 170 ? -14.295 0.660 13.521 1.00 94.50 170 ASN A CA 1
ATOM 1352 C C . ASN A 1 170 ? -13.643 1.576 12.476 1.00 94.50 170 ASN A C 1
ATOM 1354 O O . ASN A 1 170 ? -13.345 1.152 11.354 1.00 94.50 170 ASN A O 1
ATOM 1358 N N . HIS A 1 171 ? -13.340 2.813 12.861 1.00 94.88 171 HIS A N 1
ATOM 1359 C CA . HIS A 1 171 ? -12.607 3.755 12.026 1.00 94.88 171 HIS A CA 1
ATOM 1360 C C . HIS A 1 171 ? -11.150 3.323 11.807 1.00 94.88 171 HIS A C 1
ATOM 1362 O O . HIS A 1 171 ? -10.686 3.277 10.669 1.00 94.88 171 HIS A O 1
ATOM 1368 N N . TYR A 1 172 ? -10.449 2.884 12.858 1.00 95.44 172 TYR A N 1
ATOM 1369 C CA . TYR A 1 172 ? -9.091 2.335 12.750 1.00 95.44 172 TYR A CA 1
ATOM 1370 C C . TYR A 1 172 ? -9.032 1.119 11.828 1.00 95.44 172 TYR A C 1
ATOM 1372 O O . TYR A 1 172 ? -8.152 1.032 10.973 1.00 95.44 172 TYR A O 1
ATOM 1380 N N . ARG A 1 173 ? -9.997 0.200 11.944 1.00 93.19 173 ARG A N 1
ATOM 1381 C CA . ARG A 1 173 ? -10.123 -0.947 11.032 1.00 93.19 173 ARG A CA 1
ATOM 1382 C C . ARG A 1 173 ? -10.318 -0.517 9.584 1.00 93.19 173 ARG A C 1
ATOM 1384 O O . ARG A 1 173 ? -9.681 -1.082 8.697 1.00 93.19 173 ARG A O 1
ATOM 1391 N N . SER A 1 174 ? -11.167 0.483 9.356 1.00 91.88 174 SER A N 1
ATOM 1392 C CA . SER A 1 174 ? -11.421 1.014 8.015 1.00 91.88 174 SER A CA 1
ATOM 1393 C C . SER A 1 174 ? -10.133 1.552 7.385 1.00 91.88 174 SER A C 1
ATOM 1395 O O . SER A 1 174 ? -9.834 1.225 6.237 1.00 91.88 174 SER A O 1
ATOM 1397 N N . TYR A 1 175 ? -9.320 2.296 8.143 1.00 94.75 175 TYR A N 1
ATOM 1398 C CA . TYR A 1 175 ? -8.008 2.742 7.669 1.00 94.75 175 TYR A CA 1
ATOM 1399 C C . TYR A 1 175 ? -7.032 1.597 7.435 1.00 94.75 175 TYR A C 1
ATOM 1401 O O . TYR A 1 175 ? -6.396 1.565 6.385 1.00 94.75 175 TYR A O 1
ATOM 1409 N N . LEU A 1 176 ? -6.949 0.626 8.351 1.00 93.25 176 LEU A N 1
ATOM 1410 C CA . LEU A 1 176 ? -6.112 -0.561 8.159 1.00 93.25 176 LEU A CA 1
ATOM 1411 C C . LEU A 1 176 ? -6.431 -1.273 6.846 1.00 93.25 176 LEU A C 1
ATOM 1413 O O . LEU A 1 176 ? -5.522 -1.633 6.099 1.00 93.25 176 LEU A O 1
ATOM 1417 N N . GLN A 1 177 ? -7.715 -1.469 6.557 1.00 90.94 177 GLN A N 1
ATOM 1418 C CA . GLN A 1 177 ? -8.152 -2.117 5.329 1.00 90.94 177 GLN A CA 1
ATOM 1419 C C . GLN A 1 177 ? -7.836 -1.267 4.094 1.00 90.94 177 GLN A C 1
ATOM 1421 O O . GLN A 1 177 ? -7.323 -1.804 3.116 1.00 90.94 177 GLN A O 1
ATOM 1426 N N . ALA A 1 178 ? -8.072 0.049 4.139 1.00 91.81 178 ALA A N 1
ATOM 1427 C CA . ALA A 1 178 ? -7.710 0.945 3.041 1.00 91.81 178 ALA A CA 1
ATOM 1428 C C . ALA A 1 178 ? -6.204 0.917 2.751 1.00 91.81 178 ALA A C 1
ATOM 1430 O O . ALA A 1 178 ? -5.806 0.757 1.598 1.00 91.81 178 ALA A O 1
ATOM 1431 N N . TYR A 1 179 ? -5.368 1.015 3.788 1.00 93.62 179 TYR A N 1
ATOM 1432 C CA . TYR A 1 179 ? -3.912 0.968 3.656 1.00 93.62 179 TYR A CA 1
ATOM 1433 C C . TYR A 1 179 ? -3.449 -0.361 3.055 1.00 93.62 179 TYR A C 1
ATOM 1435 O O . TYR A 1 179 ? -2.613 -0.359 2.155 1.00 93.62 179 TYR A O 1
ATOM 1443 N N . LEU A 1 180 ? -4.031 -1.483 3.493 1.00 90.50 180 LEU A N 1
ATOM 1444 C CA . LEU A 1 180 ? -3.731 -2.807 2.948 1.00 90.50 180 LEU A CA 1
ATOM 1445 C C . LEU A 1 180 ? -4.106 -2.919 1.465 1.00 90.50 180 LEU A C 1
ATOM 1447 O O . LEU A 1 180 ? -3.300 -3.399 0.671 1.00 90.50 180 LEU A O 1
ATOM 1451 N N . VAL A 1 181 ? -5.310 -2.479 1.088 1.00 89.81 181 VAL A N 1
ATOM 1452 C CA . VAL A 1 181 ? -5.792 -2.545 -0.301 1.00 89.81 181 VAL A CA 1
ATOM 1453 C C . VAL A 1 181 ? -4.923 -1.684 -1.213 1.00 89.81 181 VAL A C 1
ATOM 1455 O O . VAL A 1 181 ? -4.453 -2.167 -2.241 1.00 89.81 181 VAL A O 1
ATOM 1458 N N . ILE A 1 182 ? -4.651 -0.438 -0.819 1.00 92.69 182 ILE A N 1
ATOM 1459 C CA . ILE A 1 182 ? -3.808 0.483 -1.590 1.00 92.69 182 ILE A CA 1
ATOM 1460 C C . ILE A 1 182 ? -2.390 -0.079 -1.744 1.00 92.69 182 ILE A C 1
ATOM 1462 O O . ILE A 1 182 ? -1.870 -0.131 -2.859 1.00 92.69 182 ILE A O 1
ATOM 1466 N N . ALA A 1 183 ? -1.779 -0.547 -0.649 1.00 91.06 183 ALA A N 1
ATOM 1467 C CA . ALA A 1 183 ? -0.453 -1.157 -0.692 1.00 91.06 183 ALA A CA 1
ATOM 1468 C C . ALA A 1 183 ? -0.435 -2.385 -1.610 1.00 91.06 183 ALA A C 1
ATOM 1470 O O . ALA A 1 183 ? 0.459 -2.519 -2.438 1.00 91.06 183 ALA A O 1
ATOM 1471 N N . GLY A 1 184 ? -1.445 -3.251 -1.509 1.00 90.38 184 GLY A N 1
ATOM 1472 C CA . GLY A 1 184 ? -1.581 -4.434 -2.352 1.00 90.38 184 GLY A CA 1
ATOM 1473 C C . GLY A 1 184 ? -1.672 -4.101 -3.844 1.00 90.38 184 GLY A C 1
ATOM 1474 O O . GLY A 1 184 ? -0.990 -4.735 -4.651 1.00 90.38 184 GLY A O 1
ATOM 1475 N N . ILE A 1 185 ? -2.451 -3.079 -4.213 1.00 92.19 185 ILE A N 1
ATOM 1476 C CA . ILE A 1 185 ? -2.562 -2.599 -5.601 1.00 92.19 185 ILE A CA 1
ATOM 1477 C C . ILE A 1 185 ? -1.205 -2.096 -6.105 1.00 92.19 185 ILE A C 1
ATOM 1479 O O . ILE A 1 185 ? -0.745 -2.519 -7.166 1.00 92.19 185 ILE A O 1
ATOM 1483 N N . LEU A 1 186 ? -0.542 -1.225 -5.339 1.00 92.94 186 LEU A N 1
ATOM 1484 C CA . LEU A 1 186 ? 0.733 -0.633 -5.747 1.00 92.94 186 LEU A CA 1
ATOM 1485 C C . LEU A 1 186 ? 1.857 -1.671 -5.825 1.00 92.94 186 LEU A C 1
ATOM 1487 O O . LEU A 1 186 ? 2.601 -1.674 -6.801 1.00 92.94 186 LEU A O 1
ATOM 1491 N N . ILE A 1 187 ? 1.947 -2.596 -4.864 1.00 90.81 187 ILE A N 1
ATOM 1492 C CA . ILE A 1 187 ? 2.911 -3.706 -4.903 1.00 90.81 187 ILE A CA 1
ATOM 1493 C C . ILE A 1 187 ? 2.657 -4.586 -6.130 1.00 90.81 187 ILE A C 1
ATOM 1495 O O . ILE A 1 187 ? 3.600 -4.932 -6.838 1.00 90.81 187 ILE A O 1
ATOM 1499 N N . SER A 1 188 ? 1.396 -4.908 -6.431 1.00 89.81 188 SER A N 1
ATOM 1500 C CA . SER A 1 188 ? 1.056 -5.724 -7.604 1.00 89.81 188 SER A CA 1
ATOM 1501 C C . SER A 1 188 ? 1.482 -5.052 -8.910 1.00 89.81 188 SER A C 1
ATOM 1503 O O . SER A 1 188 ? 2.041 -5.712 -9.784 1.00 89.81 188 SER A O 1
ATOM 1505 N N . LEU A 1 189 ? 1.284 -3.735 -9.030 1.00 92.44 189 LEU A N 1
ATOM 1506 C CA . LEU A 1 189 ? 1.741 -2.961 -10.186 1.00 92.44 189 LEU A CA 1
ATOM 1507 C C . LEU A 1 189 ? 3.261 -2.885 -10.286 1.00 92.44 189 LEU A C 1
ATOM 1509 O O . LEU A 1 189 ? 3.794 -2.998 -11.386 1.00 92.44 189 LEU A O 1
ATOM 1513 N N . VAL A 1 190 ? 3.966 -2.744 -9.161 1.00 91.50 190 VAL A N 1
ATOM 1514 C CA . VAL A 1 190 ? 5.433 -2.801 -9.139 1.00 91.50 190 VAL A CA 1
ATOM 1515 C C . VAL A 1 190 ? 5.913 -4.153 -9.666 1.00 91.50 190 VAL A C 1
ATOM 1517 O O . VAL A 1 190 ? 6.752 -4.180 -10.558 1.00 91.50 190 VAL A O 1
ATOM 1520 N N . VAL A 1 191 ? 5.342 -5.268 -9.199 1.00 91.12 191 VAL A N 1
ATOM 1521 C CA . VAL A 1 191 ? 5.725 -6.624 -9.640 1.00 91.12 191 VAL A CA 1
ATOM 1522 C C . VAL A 1 191 ? 5.400 -6.862 -11.117 1.00 91.12 191 VAL A C 1
ATOM 1524 O O . VAL A 1 191 ? 6.249 -7.368 -11.850 1.00 91.12 191 VAL A O 1
ATOM 1527 N N . LEU A 1 192 ? 4.210 -6.459 -11.575 1.00 90.81 192 LEU A N 1
ATOM 1528 C CA . LEU A 1 192 ? 3.830 -6.494 -12.994 1.00 90.81 192 LEU A CA 1
ATOM 1529 C C . LEU A 1 192 ? 4.794 -5.688 -13.858 1.00 90.81 192 LEU A C 1
ATOM 1531 O O . LEU A 1 192 ? 5.271 -6.176 -14.880 1.00 90.81 192 LEU A O 1
ATOM 1535 N N . SER A 1 193 ? 5.114 -4.471 -13.424 1.00 93.56 193 SER A N 1
ATOM 1536 C CA . SER A 1 193 ? 6.059 -3.603 -14.114 1.00 93.56 193 SER A CA 1
ATOM 1537 C C . SER A 1 193 ? 7.454 -4.230 -14.158 1.00 93.56 193 SER A C 1
ATOM 1539 O O . SER A 1 193 ? 8.088 -4.247 -15.208 1.00 93.56 193 SER A O 1
ATOM 1541 N N . THR A 1 194 ? 7.919 -4.847 -13.067 1.00 92.50 194 THR A N 1
ATOM 1542 C CA . THR A 1 194 ? 9.181 -5.603 -13.045 1.00 92.50 194 THR A CA 1
ATOM 1543 C C . THR A 1 194 ? 9.170 -6.772 -14.039 1.00 92.50 194 THR A C 1
ATOM 1545 O O . THR A 1 194 ? 10.155 -6.971 -14.748 1.00 92.50 194 THR A O 1
ATOM 1548 N N . GLY A 1 195 ? 8.063 -7.515 -14.141 1.00 92.31 195 GLY A N 1
ATOM 1549 C CA . GLY A 1 195 ? 7.899 -8.593 -15.122 1.00 92.31 195 GLY A CA 1
ATOM 1550 C C . GLY A 1 195 ? 7.930 -8.095 -16.571 1.00 92.31 195 GLY A C 1
ATOM 1551 O O . GLY A 1 195 ? 8.668 -8.639 -17.392 1.00 92.31 195 GLY A O 1
ATOM 1552 N N . ALA A 1 196 ? 7.207 -7.014 -16.873 1.00 94.06 196 ALA A N 1
ATOM 1553 C CA . ALA A 1 196 ? 7.216 -6.388 -18.196 1.00 94.06 196 ALA A CA 1
ATOM 1554 C C . ALA A 1 196 ? 8.605 -5.828 -18.562 1.00 94.06 196 ALA A C 1
ATOM 1556 O O . ALA A 1 196 ? 9.072 -6.003 -19.687 1.00 94.06 196 ALA A O 1
ATOM 1557 N N . MET A 1 197 ? 9.305 -5.219 -17.596 1.00 94.62 197 MET A N 1
ATOM 1558 C CA . MET A 1 197 ? 10.685 -4.750 -17.766 1.00 94.62 197 MET A CA 1
ATOM 1559 C C . MET A 1 197 ? 11.624 -5.904 -18.104 1.00 94.62 197 MET A C 1
ATOM 1561 O O . MET A 1 197 ? 12.430 -5.796 -19.025 1.00 94.62 197 MET A O 1
ATOM 1565 N N . ARG A 1 198 ? 11.515 -7.020 -17.370 1.00 94.50 198 ARG A N 1
ATOM 1566 C CA . ARG A 1 198 ? 12.290 -8.232 -17.644 1.00 94.50 198 ARG A CA 1
ATOM 1567 C C . ARG A 1 198 ? 12.075 -8.684 -19.085 1.00 94.50 198 ARG A C 1
ATOM 1569 O O . ARG A 1 198 ? 13.052 -8.952 -19.774 1.00 94.50 198 ARG A O 1
ATOM 1576 N N . GLN A 1 199 ? 10.825 -8.759 -19.539 1.00 94.75 199 GLN A N 1
ATOM 1577 C CA . GLN A 1 199 ? 10.516 -9.207 -20.895 1.00 94.75 199 GLN A CA 1
ATOM 1578 C C . GLN A 1 199 ? 11.168 -8.305 -21.952 1.00 94.75 199 GLN A C 1
ATOM 1580 O O . GLN A 1 199 ? 11.860 -8.807 -22.835 1.00 94.75 199 GLN A O 1
ATOM 1585 N N . ALA A 1 200 ? 11.057 -6.982 -21.800 1.00 95.81 200 ALA A N 1
ATOM 1586 C CA . ALA A 1 200 ? 11.725 -6.029 -22.686 1.00 95.81 200 ALA A CA 1
ATOM 1587 C C . ALA A 1 200 ? 13.261 -6.180 -22.665 1.00 95.81 200 ALA A C 1
ATOM 1589 O O . ALA A 1 200 ? 13.916 -6.091 -23.703 1.00 95.81 200 ALA A O 1
ATOM 1590 N N . LEU A 1 201 ? 13.861 -6.444 -21.497 1.00 95.44 201 LEU A N 1
ATOM 1591 C CA . LEU A 1 201 ? 15.308 -6.661 -21.368 1.00 95.44 201 LEU A CA 1
ATOM 1592 C C . LEU A 1 201 ? 15.776 -7.960 -22.038 1.00 95.44 201 LEU A C 1
ATOM 1594 O O . LEU A 1 201 ? 16.857 -7.970 -22.628 1.00 95.44 201 LEU A O 1
ATOM 1598 N N . VAL A 1 202 ? 14.990 -9.036 -21.959 1.00 95.75 202 VAL A N 1
ATOM 1599 C CA . VAL A 1 202 ? 15.291 -10.320 -22.618 1.00 95.75 202 VAL A CA 1
ATOM 1600 C C . VAL A 1 202 ? 15.136 -10.206 -24.136 1.00 95.75 202 VAL A C 1
ATOM 1602 O O . VAL A 1 202 ? 15.999 -10.680 -24.868 1.00 95.75 202 VAL A O 1
ATOM 1605 N N . GLU A 1 203 ? 14.101 -9.516 -24.622 1.00 95.94 203 GLU A N 1
ATOM 1606 C CA . GLU A 1 203 ? 13.924 -9.234 -26.057 1.00 95.94 203 GLU A CA 1
ATOM 1607 C C . GLU A 1 203 ? 15.063 -8.374 -26.620 1.00 95.94 203 GLU A C 1
ATOM 1609 O O . GLU A 1 203 ? 15.521 -8.585 -27.742 1.00 95.94 203 GLU A O 1
ATOM 1614 N N . TYR A 1 204 ? 15.558 -7.417 -25.832 1.00 96.88 204 TYR A N 1
ATOM 1615 C CA . TYR A 1 204 ? 16.699 -6.588 -26.213 1.00 96.88 204 TYR A CA 1
ATOM 1616 C C . TYR A 1 204 ? 18.008 -7.387 -26.327 1.00 96.88 204 TYR A C 1
ATOM 1618 O O . TYR A 1 204 ? 18.794 -7.175 -27.262 1.00 96.88 204 TYR A O 1
ATOM 1626 N N . ASN A 1 205 ? 18.251 -8.278 -25.362 1.00 96.69 205 ASN A N 1
ATOM 1627 C CA . ASN A 1 205 ? 19.406 -9.166 -25.326 1.00 96.69 205 ASN A CA 1
ATOM 1628 C C . ASN A 1 205 ? 19.036 -10.500 -24.645 1.00 96.69 205 ASN A C 1
ATOM 1630 O O . ASN A 1 205 ? 18.919 -10.528 -23.415 1.00 96.69 205 ASN A O 1
ATOM 1634 N N . PRO A 1 206 ? 18.941 -11.615 -25.399 1.00 95.75 206 PRO A N 1
ATOM 1635 C CA . PRO A 1 206 ? 18.575 -12.923 -24.852 1.00 95.75 206 PRO A CA 1
ATOM 1636 C C . PRO A 1 206 ? 19.478 -13.420 -23.714 1.00 95.75 206 PRO A C 1
ATOM 1638 O O . PRO A 1 206 ? 19.019 -14.159 -22.847 1.00 95.75 206 PRO A O 1
ATOM 1641 N N . ALA A 1 207 ? 20.741 -12.975 -23.646 1.00 94.56 207 ALA A N 1
ATOM 1642 C CA . ALA A 1 207 ? 21.644 -13.323 -22.544 1.00 94.56 207 ALA A CA 1
ATOM 1643 C C . ALA A 1 207 ? 21.119 -12.858 -21.168 1.00 94.56 207 ALA A C 1
ATOM 1645 O O . ALA A 1 207 ? 21.449 -13.452 -20.140 1.00 94.56 207 ALA A O 1
ATOM 1646 N N . ASN A 1 208 ? 20.251 -11.840 -21.140 1.00 94.25 208 ASN A N 1
ATOM 1647 C CA . ASN A 1 208 ? 19.628 -11.343 -19.916 1.00 94.25 208 ASN A CA 1
ATOM 1648 C C . ASN A 1 208 ? 18.675 -12.357 -19.270 1.00 94.25 208 ASN A C 1
ATOM 1650 O O . ASN A 1 208 ? 18.355 -12.203 -18.095 1.00 94.25 208 ASN A O 1
ATOM 1654 N N . GLU A 1 209 ? 18.227 -13.398 -19.981 1.00 93.50 209 GLU A N 1
ATOM 1655 C CA . GLU A 1 209 ? 17.339 -14.415 -19.407 1.00 93.50 209 GLU A CA 1
ATOM 1656 C C . GLU A 1 209 ? 17.989 -15.162 -18.232 1.00 93.50 209 GLU A C 1
ATOM 1658 O O . GLU A 1 209 ? 17.315 -15.473 -17.246 1.00 93.50 209 GLU A O 1
ATOM 1663 N N . GLN A 1 210 ? 19.302 -15.400 -18.314 1.00 91.06 210 GLN A N 1
ATOM 1664 C CA . GLN A 1 210 ? 20.068 -16.071 -17.261 1.00 91.06 210 GLN A CA 1
ATOM 1665 C C . GLN A 1 210 ? 20.329 -15.146 -16.066 1.00 91.06 210 GLN A C 1
ATOM 1667 O O . GLN A 1 210 ? 20.292 -15.592 -14.920 1.00 91.06 210 GLN A O 1
ATOM 1672 N N . LEU A 1 211 ? 20.559 -13.857 -16.333 1.00 91.44 211 LEU A N 1
ATOM 1673 C CA . LEU A 1 211 ? 20.870 -12.847 -15.320 1.00 91.44 211 LEU A CA 1
ATOM 1674 C C . LEU A 1 211 ? 19.623 -12.354 -14.578 1.00 91.44 211 LEU A C 1
ATOM 1676 O O . LEU A 1 211 ? 19.681 -12.065 -13.387 1.00 91.44 211 LEU A O 1
ATOM 1680 N N . PHE A 1 212 ? 18.478 -12.299 -15.263 1.00 91.94 212 PHE A N 1
ATOM 1681 C CA . PHE A 1 212 ? 17.205 -11.859 -14.707 1.00 91.94 212 PHE A CA 1
ATOM 1682 C C . PHE A 1 212 ? 16.129 -12.919 -14.920 1.00 91.94 212 PHE A C 1
ATOM 1684 O O . PHE A 1 212 ? 15.253 -12.823 -15.782 1.00 91.94 212 PHE A O 1
ATOM 1691 N N . SER A 1 213 ? 16.201 -13.966 -14.105 1.00 90.56 213 SER A N 1
ATOM 1692 C CA . SER A 1 213 ? 15.239 -15.067 -14.146 1.00 90.56 213 SER A CA 1
ATOM 1693 C C . SER A 1 213 ? 13.855 -14.655 -13.621 1.00 90.56 213 SER A C 1
ATOM 1695 O O . SER A 1 213 ? 13.710 -13.724 -12.826 1.00 90.56 213 SER A O 1
ATOM 1697 N N . ASN A 1 214 ? 12.818 -15.408 -13.998 1.00 87.12 214 ASN A N 1
ATOM 1698 C CA . ASN A 1 214 ? 11.463 -15.235 -13.454 1.00 87.12 214 ASN A CA 1
ATOM 1699 C C . ASN A 1 214 ? 11.420 -15.347 -11.918 1.00 87.12 214 ASN A C 1
ATOM 1701 O O . ASN A 1 214 ? 10.635 -14.659 -11.264 1.00 87.12 214 ASN A O 1
ATOM 1705 N N . ASN A 1 215 ? 12.304 -16.159 -11.330 1.00 86.44 215 ASN A N 1
ATOM 1706 C CA . ASN A 1 215 ? 12.407 -16.318 -9.880 1.00 86.44 215 ASN A CA 1
ATOM 1707 C C . ASN A 1 215 ? 12.785 -15.009 -9.178 1.00 86.44 215 ASN A C 1
ATOM 1709 O O . ASN A 1 215 ? 12.340 -14.776 -8.058 1.00 86.44 215 ASN A O 1
ATOM 1713 N N . MET A 1 216 ? 13.551 -14.128 -9.829 1.00 88.19 216 MET A N 1
ATOM 1714 C CA . MET A 1 216 ? 13.897 -12.823 -9.262 1.00 88.19 216 MET A CA 1
ATOM 1715 C C . MET A 1 216 ? 12.695 -11.874 -9.226 1.00 88.19 216 MET A C 1
ATOM 1717 O O . MET A 1 216 ? 12.529 -11.144 -8.253 1.00 88.19 216 MET A O 1
ATOM 1721 N N . VAL A 1 217 ? 11.813 -11.922 -10.233 1.00 89.44 217 VAL A N 1
ATOM 1722 C CA . VAL A 1 217 ? 10.553 -11.153 -10.232 1.00 89.44 217 VAL A CA 1
ATOM 1723 C C . VAL A 1 217 ? 9.646 -11.619 -9.087 1.00 89.44 217 VAL A C 1
ATOM 1725 O O . VAL A 1 217 ? 9.087 -10.799 -8.359 1.00 89.44 217 VAL A O 1
ATOM 1728 N N . LEU A 1 218 ? 9.551 -12.937 -8.873 1.00 85.94 218 LEU A N 1
ATOM 1729 C CA . LEU A 1 218 ? 8.807 -13.510 -7.747 1.00 85.94 218 LEU A CA 1
ATOM 1730 C C . LEU A 1 218 ? 9.429 -13.134 -6.397 1.00 85.94 218 LEU A C 1
ATOM 1732 O O . LEU A 1 218 ? 8.706 -12.726 -5.490 1.00 85.94 218 LEU A O 1
ATOM 1736 N N . ALA A 1 219 ? 10.756 -13.215 -6.266 1.00 85.56 219 ALA A N 1
ATOM 1737 C CA . ALA A 1 219 ? 11.468 -12.813 -5.055 1.00 85.56 219 ALA A CA 1
ATOM 1738 C C . ALA A 1 219 ? 11.234 -11.331 -4.725 1.00 85.56 219 ALA A C 1
ATOM 1740 O O . ALA A 1 219 ? 11.014 -10.987 -3.566 1.00 85.56 219 ALA A O 1
ATOM 1741 N N . HIS A 1 220 ? 11.196 -10.467 -5.742 1.00 84.75 220 HIS A N 1
ATOM 1742 C CA . HIS A 1 220 ? 10.876 -9.049 -5.594 1.00 84.75 220 HIS A CA 1
ATOM 1743 C C . HIS A 1 220 ? 9.447 -8.824 -5.066 1.00 84.75 220 HIS A C 1
ATOM 1745 O O . HIS A 1 220 ? 9.237 -8.047 -4.134 1.00 84.75 220 HIS A O 1
ATOM 1751 N N . GLY A 1 221 ? 8.457 -9.553 -5.591 1.00 86.00 221 GLY A N 1
ATOM 1752 C CA . GLY A 1 221 ? 7.085 -9.497 -5.075 1.00 86.00 221 GLY A CA 1
ATOM 1753 C C . GLY A 1 221 ? 6.941 -10.044 -3.653 1.00 86.00 221 GLY A C 1
ATOM 1754 O O . GLY A 1 221 ? 6.261 -9.438 -2.819 1.00 86.00 221 GLY A O 1
ATOM 1755 N N . LEU A 1 222 ? 7.619 -11.153 -3.347 1.00 85.81 222 LEU A N 1
ATOM 1756 C CA . LEU A 1 222 ? 7.663 -11.729 -2.001 1.00 85.81 222 LEU A CA 1
ATOM 1757 C C . LEU A 1 222 ? 8.305 -10.771 -0.998 1.00 85.81 222 LEU A C 1
ATOM 1759 O O . LEU A 1 222 ? 7.788 -10.624 0.106 1.00 85.81 222 LEU A O 1
ATOM 1763 N N . TYR A 1 223 ? 9.376 -10.081 -1.391 1.00 87.44 223 TYR A N 1
ATOM 1764 C CA . TYR A 1 223 ? 10.048 -9.085 -0.563 1.00 87.44 223 TYR A CA 1
ATOM 1765 C C . TYR A 1 223 ? 9.090 -7.970 -0.118 1.00 87.44 223 TYR A C 1
ATOM 1767 O O . TYR A 1 223 ? 8.936 -7.729 1.080 1.00 87.44 223 TYR A O 1
ATOM 1775 N N . PHE A 1 224 ? 8.371 -7.338 -1.051 1.00 86.81 224 PHE A N 1
ATOM 1776 C CA . PHE A 1 224 ? 7.413 -6.285 -0.692 1.00 86.81 224 PHE A CA 1
ATOM 1777 C C . PHE A 1 224 ? 6.199 -6.808 0.077 1.00 86.81 224 PHE A C 1
ATOM 1779 O O . PHE A 1 224 ? 5.716 -6.140 0.991 1.00 86.81 224 PHE A O 1
ATOM 1786 N N . THR A 1 225 ? 5.729 -8.013 -0.244 1.00 86.31 225 THR A N 1
ATOM 1787 C CA . THR A 1 225 ? 4.641 -8.663 0.502 1.00 86.31 225 THR A CA 1
ATOM 1788 C C . THR A 1 225 ? 5.053 -8.935 1.949 1.00 86.31 225 THR A C 1
ATOM 1790 O O . THR A 1 225 ? 4.277 -8.694 2.874 1.00 86.31 225 THR A O 1
ATOM 1793 N N . PHE A 1 226 ? 6.290 -9.386 2.161 1.00 86.44 226 PHE A N 1
ATOM 1794 C CA . PHE A 1 226 ? 6.854 -9.587 3.489 1.00 86.44 226 PHE A CA 1
ATOM 1795 C C . PHE A 1 226 ? 6.950 -8.268 4.263 1.00 86.44 226 PHE A C 1
ATOM 1797 O O . PHE A 1 226 ? 6.470 -8.201 5.394 1.00 86.44 226 PHE A O 1
ATOM 1804 N N . LEU A 1 227 ? 7.483 -7.204 3.648 1.00 88.06 227 LEU A N 1
ATOM 1805 C CA . LEU A 1 227 ? 7.536 -5.874 4.270 1.00 88.06 227 LEU A CA 1
ATOM 1806 C C . LEU A 1 227 ? 6.148 -5.371 4.684 1.00 88.06 227 LEU A C 1
ATOM 1808 O O . LEU A 1 227 ? 5.972 -4.889 5.804 1.00 88.06 227 LEU A O 1
ATOM 1812 N N . LEU A 1 228 ? 5.152 -5.522 3.808 1.00 89.00 228 LEU A N 1
ATOM 1813 C CA . LEU A 1 228 ? 3.768 -5.179 4.118 1.00 89.00 228 LEU A CA 1
ATOM 1814 C C . LEU A 1 228 ? 3.249 -5.993 5.309 1.00 89.00 228 LEU A C 1
ATOM 1816 O O . LEU A 1 228 ? 2.643 -5.426 6.214 1.00 89.00 228 LEU A O 1
ATOM 1820 N N . GLY A 1 229 ? 3.518 -7.300 5.345 1.00 87.44 229 GLY A N 1
ATOM 1821 C CA . GLY A 1 229 ? 3.142 -8.175 6.455 1.00 87.44 229 GLY A CA 1
ATOM 1822 C C . GLY A 1 229 ? 3.749 -7.738 7.790 1.00 87.44 229 GLY A C 1
ATOM 1823 O O . GLY A 1 229 ? 3.026 -7.638 8.781 1.00 87.44 229 GLY A O 1
ATOM 1824 N N . VAL A 1 230 ? 5.044 -7.407 7.805 1.00 88.81 230 VAL A N 1
ATOM 1825 C CA . VAL A 1 230 ? 5.764 -6.927 8.999 1.00 88.81 230 VAL A CA 1
ATOM 1826 C C . VAL A 1 230 ? 5.143 -5.648 9.566 1.00 88.81 230 VAL A C 1
ATOM 1828 O O . VAL A 1 230 ? 5.110 -5.479 10.781 1.00 88.81 230 VAL A O 1
ATOM 1831 N N . LEU A 1 231 ? 4.606 -4.768 8.719 1.00 89.69 231 LEU A N 1
ATOM 1832 C CA . LEU A 1 231 ? 3.965 -3.526 9.162 1.00 89.69 231 LEU A CA 1
ATOM 1833 C C . LEU A 1 231 ? 2.496 -3.704 9.548 1.00 89.69 231 LEU A C 1
ATOM 1835 O O . LEU A 1 231 ? 2.017 -3.176 10.556 1.00 89.69 231 LEU A O 1
ATOM 1839 N N . TYR A 1 232 ? 1.763 -4.446 8.727 1.00 90.50 232 TYR A N 1
ATOM 1840 C CA . TYR A 1 232 ? 0.323 -4.583 8.848 1.00 90.50 232 TYR A CA 1
ATOM 1841 C C . TYR A 1 232 ? -0.076 -5.512 9.999 1.00 90.50 232 TYR A C 1
ATOM 1843 O O . TYR A 1 232 ? -0.956 -5.172 10.792 1.00 90.50 232 TYR A O 1
ATOM 1851 N N . VAL A 1 233 ? 0.564 -6.681 10.107 1.00 91.19 233 VAL A N 1
ATOM 1852 C CA . VAL A 1 233 ? 0.143 -7.742 11.035 1.00 91.19 233 VAL A CA 1
ATOM 1853 C C . VAL A 1 233 ? 0.223 -7.302 12.500 1.00 91.19 233 VAL A C 1
ATOM 1855 O O . VAL A 1 233 ? -0.778 -7.480 13.199 1.00 91.19 233 VAL A O 1
ATOM 1858 N N . PRO A 1 234 ? 1.318 -6.685 12.991 1.00 92.75 234 PRO A N 1
ATOM 1859 C CA . PRO A 1 234 ? 1.371 -6.216 14.375 1.00 92.75 234 PRO A CA 1
ATOM 1860 C C . PRO A 1 234 ? 0.279 -5.189 14.674 1.00 92.75 234 PRO A C 1
ATOM 1862 O O . PRO A 1 234 ? -0.394 -5.277 15.701 1.00 92.75 234 PRO A O 1
ATOM 1865 N N . THR A 1 235 ? 0.042 -4.265 13.740 1.00 94.19 235 THR A N 1
ATOM 1866 C CA . THR A 1 235 ? -0.993 -3.238 13.884 1.00 94.19 235 THR A CA 1
ATOM 1867 C C . THR A 1 235 ? -2.385 -3.849 13.971 1.00 94.19 235 THR A C 1
ATOM 1869 O O . THR A 1 235 ? -3.165 -3.507 14.861 1.00 94.19 235 THR A O 1
ATOM 1872 N N . TYR A 1 236 ? -2.676 -4.820 13.107 1.00 94.12 236 TYR A N 1
ATOM 1873 C CA . TYR A 1 236 ? -3.928 -5.561 13.154 1.00 94.12 236 TYR A CA 1
ATOM 1874 C C . TYR A 1 236 ? -4.112 -6.287 14.491 1.00 94.12 236 TYR A C 1
ATOM 1876 O O . TYR A 1 236 ? -5.163 -6.151 15.114 1.00 94.12 236 TYR A O 1
ATOM 1884 N N . ILE A 1 237 ? -3.097 -7.027 14.956 1.00 94.94 237 ILE A N 1
ATOM 1885 C CA . ILE A 1 237 ? -3.150 -7.774 16.224 1.00 94.94 237 ILE A CA 1
ATOM 1886 C C . ILE A 1 237 ? -3.449 -6.837 17.395 1.00 94.94 237 ILE A C 1
ATOM 1888 O O . ILE A 1 237 ? -4.294 -7.158 18.227 1.00 94.94 237 ILE A O 1
ATOM 1892 N N . VAL A 1 238 ? -2.807 -5.671 17.448 1.00 95.75 238 VAL A N 1
ATOM 1893 C CA . VAL A 1 238 ? -3.011 -4.702 18.530 1.00 95.75 238 VAL A CA 1
ATOM 1894 C C . VAL A 1 238 ? -4.424 -4.114 18.510 1.00 95.75 238 VAL A C 1
ATOM 1896 O O . VAL A 1 238 ? -5.052 -4.010 19.563 1.00 95.75 238 VAL A O 1
ATOM 1899 N N . VAL A 1 239 ? -4.969 -3.795 17.333 1.00 96.19 239 VAL A N 1
ATOM 1900 C CA . VAL A 1 239 ? -6.366 -3.344 17.211 1.00 96.19 239 VAL A CA 1
ATOM 1901 C C . VAL A 1 239 ? -7.342 -4.437 17.663 1.00 96.19 239 VAL A C 1
ATOM 1903 O O . VAL A 1 239 ? -8.292 -4.136 18.385 1.00 96.19 239 VAL A O 1
ATOM 1906 N N . GLN A 1 240 ? -7.095 -5.709 17.314 1.00 95.88 240 GLN A N 1
ATOM 1907 C CA . GLN A 1 240 ? -7.899 -6.831 17.824 1.00 95.88 240 GLN A CA 1
ATOM 1908 C C . GLN A 1 240 ? -7.800 -6.958 19.342 1.00 95.88 240 GLN A C 1
ATOM 1910 O O . GLN A 1 240 ? -8.814 -7.137 20.013 1.00 95.88 240 GLN A O 1
ATOM 1915 N N . LEU A 1 241 ? -6.582 -6.884 19.880 1.00 96.94 241 LEU A N 1
ATOM 1916 C CA . LEU A 1 241 ? -6.316 -7.031 21.303 1.00 96.94 241 LEU A CA 1
ATOM 1917 C C . LEU A 1 241 ? -7.059 -5.962 22.100 1.00 96.94 241 LEU A C 1
ATOM 1919 O O . LEU A 1 241 ? -7.839 -6.305 22.983 1.00 96.94 241 LEU A O 1
ATOM 1923 N N . TYR A 1 242 ? -6.872 -4.684 21.768 1.00 98.12 242 TYR A N 1
ATOM 1924 C CA . TYR A 1 242 ? -7.537 -3.605 22.494 1.00 98.12 242 TYR A CA 1
ATOM 1925 C C . TYR A 1 242 ? -9.051 -3.579 22.272 1.00 98.12 242 TYR A C 1
ATOM 1927 O O . TYR A 1 242 ? -9.777 -3.215 23.191 1.00 98.12 242 TYR A O 1
ATOM 1935 N N . GLY A 1 243 ? -9.549 -4.041 21.121 1.00 97.12 243 GLY A N 1
ATOM 1936 C CA . GLY A 1 243 ? -10.984 -4.249 20.923 1.00 97.12 243 GLY A CA 1
ATOM 1937 C C . GLY A 1 243 ? -11.556 -5.340 21.839 1.00 97.12 243 GLY A C 1
ATOM 1938 O O . GLY A 1 243 ? -12.612 -5.153 22.440 1.00 97.12 243 GLY A O 1
ATOM 1939 N N . ARG A 1 244 ? -10.838 -6.457 22.020 1.00 97.12 244 ARG A N 1
ATOM 1940 C CA . ARG A 1 244 ? -11.228 -7.521 22.965 1.00 97.12 244 ARG A CA 1
ATOM 1941 C C . ARG A 1 244 ? -11.145 -7.052 24.414 1.00 97.12 244 ARG A C 1
ATOM 1943 O O . ARG A 1 244 ? -12.062 -7.319 25.182 1.00 97.12 244 ARG A O 1
ATOM 1950 N N . LEU A 1 245 ? -10.098 -6.308 24.770 1.00 97.81 245 LEU A N 1
ATOM 1951 C CA . LEU A 1 245 ? -9.985 -5.697 26.095 1.00 97.81 245 LEU A CA 1
ATOM 1952 C C . LEU A 1 245 ? -11.113 -4.690 26.343 1.00 97.81 245 LEU A C 1
ATOM 1954 O O . LEU A 1 245 ? -11.647 -4.642 27.444 1.00 97.81 245 LEU A O 1
ATOM 1958 N N . LEU A 1 246 ? -11.525 -3.925 25.327 1.00 97.75 246 LEU A N 1
ATOM 1959 C CA . LEU A 1 246 ? -12.682 -3.036 25.422 1.00 97.75 246 LEU A CA 1
ATOM 1960 C C . LEU A 1 246 ? -13.971 -3.824 25.692 1.00 97.75 246 LEU A C 1
ATOM 1962 O O . LEU A 1 246 ? -14.710 -3.470 26.605 1.00 97.75 246 LEU A O 1
ATOM 1966 N N . ARG A 1 247 ? -14.217 -4.919 24.963 1.00 97.50 247 ARG A N 1
ATOM 1967 C CA . ARG A 1 247 ? -15.346 -5.823 25.242 1.00 97.50 247 ARG A CA 1
ATOM 1968 C C . ARG A 1 247 ? -15.304 -6.339 26.678 1.00 97.50 247 ARG A C 1
ATOM 1970 O O . ARG A 1 247 ? -16.328 -6.354 27.350 1.00 97.50 247 ARG A O 1
ATOM 1977 N N . ASP A 1 248 ? -14.134 -6.770 27.141 1.00 97.19 248 ASP A N 1
ATOM 1978 C CA . ASP A 1 248 ? -13.958 -7.315 28.489 1.00 97.19 248 ASP A CA 1
ATOM 1979 C C . ASP A 1 248 ? -14.143 -6.244 29.575 1.00 97.19 248 ASP A C 1
ATOM 1981 O O . ASP A 1 248 ? -14.644 -6.554 30.652 1.00 97.19 248 ASP A O 1
ATOM 1985 N N . LYS A 1 249 ? -13.820 -4.982 29.268 1.00 96.94 249 LYS A N 1
ATOM 1986 C CA . LYS A 1 249 ? -14.062 -3.818 30.130 1.00 96.94 249 LYS A CA 1
ATOM 1987 C C . LYS A 1 249 ? -15.549 -3.461 30.229 1.00 96.94 249 LYS A C 1
ATOM 1989 O O . LYS A 1 249 ? -16.006 -3.129 31.316 1.00 96.94 249 LYS A O 1
ATOM 1994 N N . VAL A 1 250 ? -16.285 -3.525 29.116 1.00 96.94 250 VAL A N 1
ATOM 1995 C CA . VAL A 1 250 ? -17.711 -3.145 29.037 1.00 96.94 250 VAL A CA 1
ATOM 1996 C C . VAL A 1 250 ? -18.639 -4.266 29.520 1.00 96.94 250 VAL A C 1
ATOM 1998 O O . VAL A 1 250 ? -19.626 -4.019 30.206 1.00 96.94 250 VAL A O 1
ATOM 2001 N N . TYR A 1 251 ? -18.305 -5.519 29.205 1.00 96.38 251 TYR A N 1
ATOM 2002 C CA . TYR A 1 251 ? -19.066 -6.708 29.597 1.00 96.38 251 TYR A CA 1
ATOM 2003 C C . TYR A 1 251 ? -18.177 -7.693 30.373 1.00 96.38 251 TYR A C 1
ATOM 2005 O O . TYR A 1 251 ? -17.830 -8.760 29.843 1.00 96.38 251 TYR A O 1
ATOM 2013 N N . PRO A 1 252 ? -17.782 -7.359 31.617 1.00 96.12 252 PRO A N 1
ATOM 2014 C CA . PRO A 1 252 ? -16.905 -8.201 32.420 1.00 96.12 252 PRO A CA 1
ATOM 2015 C C . PRO A 1 252 ? -17.605 -9.503 32.819 1.00 96.12 252 PRO A C 1
ATOM 2017 O O . PRO A 1 252 ? -18.767 -9.502 33.236 1.00 96.12 252 PRO A O 1
ATOM 2020 N N . VAL A 1 253 ? -16.872 -10.611 32.716 1.00 94.38 253 VAL A N 1
ATOM 2021 C CA . VAL A 1 253 ? -17.308 -11.948 33.137 1.00 94.38 253 VAL A CA 1
ATOM 2022 C C . VAL A 1 253 ? -16.460 -12.350 34.336 1.00 94.38 253 VAL A C 1
ATOM 2024 O O . VAL A 1 253 ? -15.265 -12.594 34.183 1.00 94.38 253 VAL A O 1
ATOM 2027 N N . ILE A 1 254 ? -17.067 -12.378 35.523 1.00 93.56 254 ILE A N 1
ATOM 2028 C CA . ILE A 1 254 ? -16.392 -12.744 36.778 1.00 93.56 254 ILE A CA 1
ATOM 2029 C C . ILE A 1 254 ? -16.828 -14.151 37.204 1.00 93.56 254 ILE A C 1
ATOM 2031 O O . ILE A 1 254 ? -16.015 -14.933 37.692 1.00 93.56 254 ILE A O 1
ATOM 2035 N N . THR A 1 255 ? -18.098 -14.492 36.971 1.00 94.00 255 THR A N 1
ATOM 2036 C CA . THR A 1 255 ? -18.700 -15.784 37.324 1.00 94.00 255 THR A CA 1
ATOM 2037 C C . THR A 1 255 ? -19.235 -16.548 36.103 1.00 94.00 255 THR A C 1
ATOM 2039 O O . THR A 1 255 ? -19.348 -16.016 34.999 1.00 94.00 255 THR A O 1
ATOM 2042 N N . LEU A 1 256 ? -19.579 -17.827 36.293 1.00 91.81 256 LEU A N 1
ATOM 2043 C CA . LEU A 1 256 ? -20.228 -18.654 35.264 1.00 91.81 256 LEU A CA 1
ATOM 2044 C C . LEU A 1 256 ? -21.646 -18.176 34.923 1.00 91.81 256 LEU A C 1
ATOM 2046 O O . LEU A 1 256 ? -22.079 -18.319 33.780 1.00 91.81 256 LEU A O 1
ATOM 2050 N N . ASP A 1 257 ? -22.356 -17.597 35.888 1.00 92.44 257 ASP A N 1
ATOM 2051 C CA . ASP A 1 257 ? -23.691 -17.048 35.654 1.00 92.44 257 ASP A CA 1
ATOM 2052 C C . ASP A 1 257 ? -23.608 -15.728 34.872 1.00 92.44 257 ASP A C 1
ATOM 2054 O O . ASP A 1 257 ? -24.337 -15.566 33.892 1.00 92.44 257 ASP A O 1
ATOM 2058 N N . ASP A 1 258 ? -22.617 -14.871 35.178 1.00 90.62 258 ASP A N 1
ATOM 2059 C CA . ASP A 1 258 ? -22.288 -13.702 34.343 1.00 90.62 258 ASP A CA 1
ATOM 2060 C C . ASP A 1 258 ? -22.013 -14.105 32.895 1.00 90.62 258 ASP A C 1
ATOM 2062 O O . ASP A 1 258 ? -22.390 -13.392 31.968 1.00 90.62 258 ASP A O 1
ATOM 2066 N N . TYR A 1 259 ? -21.312 -15.227 32.690 1.00 91.31 259 TYR A N 1
ATOM 2067 C CA . TYR A 1 259 ? -20.991 -15.698 31.350 1.00 91.31 259 TYR A CA 1
ATOM 2068 C C . TYR A 1 259 ? -22.266 -15.998 30.563 1.00 91.31 259 TYR A C 1
ATOM 2070 O O . TYR A 1 259 ? -22.416 -15.479 29.464 1.00 91.31 259 TYR A O 1
ATOM 2078 N N . LYS A 1 260 ? -23.205 -16.767 31.127 1.00 93.12 260 LYS A N 1
ATOM 2079 C CA . LYS A 1 260 ? -24.463 -17.115 30.444 1.00 93.12 260 LYS A CA 1
ATOM 2080 C C . LYS A 1 260 ? -25.297 -15.883 30.096 1.00 93.12 260 LYS A C 1
ATOM 2082 O O . LYS A 1 260 ? -25.877 -15.828 29.016 1.00 93.12 260 LYS A O 1
ATOM 2087 N N . GLU A 1 261 ? -25.347 -14.903 30.995 1.00 94.44 261 GLU A N 1
ATOM 2088 C CA . GLU A 1 261 ? -26.103 -13.667 30.778 1.00 94.44 261 GLU A CA 1
ATOM 2089 C C . GLU A 1 261 ? -25.430 -12.754 29.739 1.00 94.44 261 GLU A C 1
ATOM 2091 O O . GLU A 1 261 ? -26.091 -12.202 28.858 1.00 94.44 261 GLU A O 1
ATOM 2096 N N . LYS A 1 262 ? -24.101 -12.603 29.811 1.00 94.44 262 LYS A N 1
ATOM 2097 C CA . LYS A 1 262 ? -23.351 -11.615 29.019 1.00 94.44 262 LYS A CA 1
ATOM 2098 C C . LYS A 1 262 ? -22.771 -12.172 27.723 1.00 94.44 262 LYS A C 1
ATOM 2100 O O . LYS A 1 262 ? -22.363 -11.383 26.875 1.00 94.44 262 LYS A O 1
ATOM 2105 N N . GLU A 1 263 ? -22.720 -13.488 27.526 1.00 96.06 263 GLU A N 1
ATOM 2106 C CA . GLU A 1 263 ? -22.267 -14.116 26.277 1.00 96.06 263 GLU A CA 1
ATOM 2107 C C . GLU A 1 263 ? -22.955 -13.542 25.022 1.00 96.06 263 GLU A C 1
ATOM 2109 O O . GLU A 1 263 ? -22.225 -13.163 24.100 1.00 96.06 263 GLU A O 1
ATOM 2114 N N . PRO A 1 264 ? -24.299 -13.417 24.940 1.00 96.31 264 PRO A N 1
ATOM 2115 C CA . PRO A 1 264 ? -24.942 -12.857 23.749 1.00 96.31 264 PRO A CA 1
ATOM 2116 C C . PRO A 1 264 ? -24.533 -11.400 23.499 1.00 96.31 264 PRO A C 1
ATOM 2118 O O . PRO A 1 264 ? -24.241 -11.035 22.362 1.00 96.31 264 PRO A O 1
ATOM 2121 N N . LEU A 1 265 ? -24.423 -10.590 24.558 1.00 95.81 265 LEU A N 1
ATOM 2122 C CA . LEU A 1 265 ? -23.984 -9.192 24.465 1.00 95.81 265 LEU A CA 1
ATOM 2123 C C . LEU A 1 265 ? -22.530 -9.095 23.996 1.00 95.81 265 LEU A C 1
ATOM 2125 O O . LEU A 1 265 ? -22.199 -8.283 23.138 1.00 95.81 265 LEU A O 1
ATOM 2129 N N . ARG A 1 266 ? -21.661 -9.971 24.509 1.00 96.62 266 ARG A N 1
ATOM 2130 C CA . ARG A 1 266 ? -20.254 -10.063 24.108 1.00 96.62 266 ARG A CA 1
ATOM 2131 C C . ARG A 1 266 ? -20.113 -10.463 22.643 1.00 96.62 266 ARG A C 1
ATOM 2133 O O . ARG A 1 266 ? -19.316 -9.840 21.950 1.00 96.62 266 ARG A O 1
ATOM 2140 N N . LYS A 1 267 ? -20.905 -11.428 22.158 1.00 96.06 267 LYS A N 1
ATOM 2141 C CA . LYS A 1 267 ? -20.934 -11.821 20.736 1.00 96.06 267 LYS A CA 1
ATOM 2142 C C . LYS A 1 267 ? -21.409 -10.680 19.842 1.00 96.06 267 LYS A C 1
ATOM 2144 O O . LYS A 1 267 ? -20.742 -10.377 18.859 1.00 96.06 267 LYS A O 1
ATOM 2149 N N . GLN A 1 268 ? -22.495 -10.005 20.215 1.00 95.31 268 GLN A N 1
ATOM 2150 C CA . GLN A 1 268 ? -22.988 -8.839 19.482 1.00 95.31 268 GLN A CA 1
ATOM 2151 C C . GLN A 1 268 ? -21.940 -7.716 19.448 1.00 95.31 268 GLN A C 1
ATOM 2153 O O . GLN A 1 268 ? -21.719 -7.089 18.416 1.00 95.31 268 GLN A O 1
ATOM 2158 N N . PHE A 1 269 ? -21.246 -7.478 20.562 1.00 95.69 269 PHE A N 1
ATOM 2159 C CA . PHE A 1 269 ? -20.176 -6.488 20.631 1.00 95.69 269 PHE A CA 1
ATOM 2160 C C . PHE A 1 269 ? -18.962 -6.887 19.778 1.00 95.69 269 PHE A C 1
ATOM 2162 O O . PHE A 1 269 ? -18.399 -6.046 19.077 1.00 95.69 269 PHE A O 1
ATOM 2169 N N . ASP A 1 270 ? -18.591 -8.173 19.779 1.00 95.56 270 ASP A N 1
ATOM 2170 C CA . ASP A 1 270 ? -17.568 -8.735 18.894 1.00 95.56 270 ASP A CA 1
ATOM 2171 C C . ASP A 1 270 ? -17.949 -8.574 17.414 1.00 95.56 270 ASP A C 1
ATOM 2173 O O . ASP A 1 270 ? -17.082 -8.268 16.598 1.00 95.56 270 ASP A O 1
ATOM 2177 N N . GLU A 1 271 ? -19.223 -8.726 17.053 1.00 94.75 271 GLU A N 1
ATOM 2178 C CA . GLU A 1 271 ? -19.726 -8.489 15.694 1.00 94.75 271 GLU A CA 1
ATOM 2179 C C . GLU A 1 271 ? -19.661 -7.009 15.307 1.00 94.75 271 GLU A C 1
ATOM 2181 O O . GLU A 1 271 ? -19.110 -6.680 14.258 1.00 94.75 271 GLU A O 1
ATOM 2186 N N . ILE A 1 272 ? -20.133 -6.106 16.173 1.00 94.25 272 ILE A N 1
ATOM 2187 C CA . ILE A 1 272 ? -20.096 -4.651 15.936 1.00 94.25 272 ILE A CA 1
ATOM 2188 C C . ILE A 1 272 ? -18.658 -4.161 15.755 1.00 94.25 272 ILE A C 1
ATOM 2190 O O . ILE A 1 272 ? -18.384 -3.327 14.888 1.00 94.25 272 ILE A O 1
ATOM 2194 N N . LEU A 1 273 ? -17.735 -4.679 16.566 1.00 93.75 273 LEU A N 1
ATOM 2195 C CA . LEU A 1 273 ? -16.313 -4.397 16.442 1.00 93.75 273 LEU A CA 1
ATOM 2196 C C . LEU A 1 273 ? -15.629 -5.255 15.377 1.00 93.75 273 LEU A C 1
ATOM 2198 O O . LEU A 1 273 ? -14.446 -5.057 15.144 1.00 93.75 273 LEU A O 1
ATOM 2202 N N . ASN A 1 274 ? -16.308 -6.199 14.725 1.00 91.81 274 ASN A N 1
ATOM 2203 C CA . ASN A 1 274 ? -15.747 -7.160 13.768 1.00 91.81 274 ASN A CA 1
ATOM 2204 C C . ASN A 1 274 ? -14.584 -8.028 14.306 1.00 91.81 274 ASN A C 1
ATOM 2206 O O . ASN A 1 274 ? -13.710 -8.446 13.538 1.00 91.81 274 ASN A O 1
ATOM 2210 N N . LEU A 1 275 ? -14.519 -8.301 15.614 1.00 91.00 275 LEU A N 1
ATOM 2211 C CA . LEU A 1 275 ? -13.450 -9.058 16.299 1.00 91.00 275 LEU A CA 1
ATOM 2212 C C . LEU A 1 275 ? -13.380 -10.544 15.912 1.00 91.00 275 LEU A C 1
ATOM 2214 O O . LEU A 1 275 ? -12.380 -11.213 16.193 1.00 91.00 275 LEU A O 1
ATOM 2218 N N . ASN A 1 276 ? -14.413 -11.031 15.225 1.00 88.12 276 ASN A N 1
ATOM 2219 C CA . ASN A 1 276 ? -14.530 -12.402 14.734 1.00 88.12 276 ASN A CA 1
ATOM 2220 C C . ASN A 1 276 ? -13.753 -12.653 13.429 1.00 88.12 276 ASN A C 1
ATOM 2222 O O . ASN A 1 276 ? -13.551 -13.804 13.044 1.00 88.12 276 ASN A O 1
ATOM 2226 N N . ILE A 1 277 ? -13.291 -11.599 12.748 1.00 84.81 277 ILE A N 1
ATOM 2227 C CA . ILE A 1 277 ? -12.533 -11.733 11.501 1.00 84.81 277 ILE A CA 1
ATOM 2228 C C . ILE A 1 277 ? -11.078 -12.088 11.827 1.00 84.81 277 ILE A C 1
ATOM 2230 O O . ILE A 1 277 ? -10.363 -11.366 12.529 1.00 84.81 277 ILE A O 1
ATOM 2234 N N . THR A 1 278 ? -10.607 -13.212 11.296 1.00 82.56 278 THR A N 1
ATOM 2235 C CA . THR A 1 278 ? -9.201 -13.622 11.420 1.00 82.56 278 THR A CA 1
ATOM 2236 C C . THR A 1 278 ? -8.298 -12.795 10.498 1.00 82.56 278 THR A C 1
ATOM 2238 O O . THR A 1 278 ? -8.731 -12.327 9.444 1.00 82.56 278 THR A O 1
ATOM 2241 N N . VAL A 1 279 ? -7.008 -12.672 10.847 1.00 78.31 279 VAL A N 1
ATOM 2242 C CA . VAL A 1 279 ? -5.989 -12.035 9.980 1.00 78.31 279 VAL A CA 1
ATOM 2243 C C . VAL A 1 279 ? -6.052 -12.619 8.565 1.00 78.31 279 VAL A C 1
ATOM 2245 O O . VAL A 1 279 ? -6.071 -11.883 7.584 1.00 78.31 279 VAL A O 1
ATOM 2248 N N . GLY A 1 280 ? -6.150 -13.950 8.462 1.00 77.19 280 GLY A N 1
ATOM 2249 C CA . GLY A 1 280 ? -6.211 -14.659 7.187 1.00 77.19 280 GLY A CA 1
ATOM 2250 C C . GLY A 1 280 ? -7.452 -14.327 6.360 1.00 77.19 280 GLY A C 1
ATOM 2251 O O . GLY A 1 280 ? -7.332 -14.166 5.152 1.00 77.19 280 GLY A O 1
ATOM 2252 N N . GLN A 1 281 ? -8.630 -14.180 6.975 1.00 79.62 281 GLN A N 1
ATOM 2253 C CA . GLN A 1 281 ? -9.841 -13.757 6.257 1.00 79.62 281 GLN A CA 1
ATOM 2254 C C . GLN A 1 281 ? -9.705 -12.331 5.715 1.00 79.62 281 GLN A C 1
ATOM 2256 O O . GLN A 1 281 ? -10.061 -12.088 4.564 1.00 79.62 281 GLN A O 1
ATOM 2261 N N . A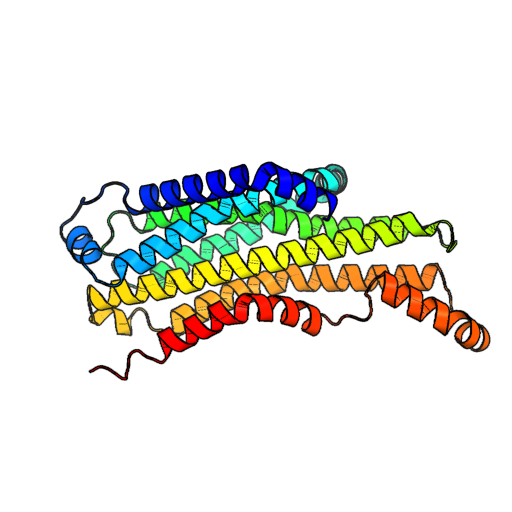SN A 1 282 ? -9.130 -11.417 6.502 1.00 76.94 282 ASN A N 1
ATOM 2262 C CA . ASN A 1 282 ? -8.932 -10.037 6.065 1.00 76.94 282 ASN A CA 1
ATOM 2263 C C . ASN A 1 282 ? -7.897 -9.938 4.928 1.00 76.94 282 ASN A C 1
ATOM 2265 O O . ASN A 1 282 ? -8.121 -9.265 3.923 1.00 76.94 282 ASN A O 1
ATOM 2269 N N . LEU A 1 283 ? -6.794 -10.690 5.031 1.00 76.06 283 LEU A N 1
ATOM 2270 C CA . LEU A 1 283 ? -5.798 -10.791 3.960 1.00 76.06 283 LEU A CA 1
ATOM 2271 C C . LEU A 1 283 ? -6.374 -11.447 2.699 1.00 76.06 283 LEU A C 1
ATOM 2273 O O . LEU A 1 283 ? -6.125 -10.961 1.601 1.00 76.06 283 LEU A O 1
ATOM 2277 N N . ARG A 1 284 ? -7.177 -12.513 2.832 1.00 77.69 284 ARG A N 1
ATOM 2278 C CA . ARG A 1 284 ? -7.849 -13.159 1.691 1.00 77.69 284 ARG A CA 1
ATOM 2279 C C . ARG A 1 284 ? -8.770 -12.193 0.959 1.00 77.69 284 ARG A C 1
ATOM 2281 O O . ARG A 1 284 ? -8.745 -12.181 -0.264 1.00 77.69 284 ARG A O 1
ATOM 2288 N N . ALA A 1 285 ? -9.533 -11.371 1.678 1.00 70.50 285 ALA A N 1
ATOM 2289 C CA . ALA A 1 285 ? -10.376 -10.350 1.059 1.00 70.50 285 ALA A CA 1
ATOM 2290 C C . ALA A 1 285 ? -9.547 -9.369 0.209 1.00 70.50 285 ALA A C 1
ATOM 2292 O O . ALA A 1 285 ? -9.923 -9.069 -0.922 1.00 70.50 285 ALA A O 1
ATOM 2293 N N . GLY A 1 286 ? -8.376 -8.949 0.703 1.00 65.62 286 GLY A N 1
ATOM 2294 C CA . GLY A 1 286 ? -7.418 -8.163 -0.081 1.00 65.62 286 GLY A CA 1
ATOM 2295 C C . GLY A 1 286 ? -6.863 -8.921 -1.294 1.00 65.62 286 GLY A C 1
ATOM 2296 O O . GLY A 1 286 ? -6.799 -8.371 -2.390 1.00 65.62 286 GLY A O 1
ATOM 2297 N N . LEU A 1 287 ? -6.520 -10.202 -1.134 1.00 69.44 287 LEU A N 1
ATOM 2298 C CA . LEU A 1 287 ? -6.008 -11.048 -2.218 1.00 69.44 287 LEU A CA 1
ATOM 2299 C C . LEU A 1 287 ? -7.036 -11.291 -3.327 1.00 69.44 287 LEU A C 1
ATOM 2301 O O . LEU A 1 287 ? -6.650 -11.340 -4.489 1.00 69.44 287 LEU A O 1
ATOM 2305 N N . PHE A 1 288 ? -8.328 -11.407 -3.008 1.00 70.69 288 PHE A N 1
ATOM 2306 C CA . PHE A 1 288 ? -9.377 -11.572 -4.021 1.00 70.69 288 PHE A CA 1
ATOM 2307 C C . PHE A 1 288 ? -9.460 -10.377 -4.973 1.00 70.69 288 PHE A C 1
ATOM 2309 O O . PHE A 1 288 ? -9.639 -10.570 -6.173 1.00 70.69 288 PHE A O 1
ATOM 2316 N N . ILE A 1 289 ? -9.257 -9.158 -4.466 1.00 59.41 289 ILE A N 1
ATOM 2317 C CA . ILE A 1 289 ? -9.213 -7.940 -5.291 1.00 59.41 289 ILE A CA 1
ATOM 2318 C C . ILE A 1 289 ? -8.022 -7.986 -6.258 1.00 59.41 289 ILE A C 1
ATOM 2320 O O . ILE A 1 289 ? -8.109 -7.516 -7.390 1.00 59.41 289 ILE A O 1
ATOM 2324 N N . LEU A 1 290 ? -6.915 -8.593 -5.830 1.00 62.06 290 LEU A N 1
ATOM 2325 C CA . LEU A 1 290 ? -5.690 -8.721 -6.618 1.00 62.06 290 LEU A CA 1
ATOM 2326 C C . LEU A 1 290 ? -5.663 -9.980 -7.491 1.00 62.06 290 LEU A C 1
ATOM 2328 O O . LEU A 1 290 ? -4.775 -10.113 -8.332 1.00 62.06 290 LEU A O 1
ATOM 2332 N N . ALA A 1 291 ? -6.618 -10.899 -7.332 1.00 71.81 291 ALA A N 1
ATOM 2333 C CA . ALA A 1 291 ? -6.624 -12.184 -8.020 1.00 71.81 291 ALA A CA 1
ATOM 2334 C C . ALA A 1 291 ? -6.536 -12.061 -9.554 1.00 71.81 291 ALA A C 1
ATOM 2336 O O . ALA A 1 291 ? -5.767 -12.827 -10.140 1.00 71.81 291 ALA A O 1
ATOM 2337 N N . PRO A 1 292 ? -7.207 -11.099 -10.228 1.00 66.19 292 PRO A N 1
ATOM 2338 C CA . PRO A 1 292 ? -7.028 -10.899 -11.667 1.00 66.19 292 PRO A CA 1
ATOM 2339 C C . PRO A 1 292 ? -5.588 -10.523 -12.048 1.00 66.19 292 PRO A C 1
ATOM 2341 O O . PRO A 1 292 ? -5.043 -11.082 -12.999 1.00 66.19 292 PRO A O 1
ATOM 2344 N N . LEU A 1 293 ? -4.935 -9.645 -11.271 1.00 60.84 293 LEU A N 1
ATOM 2345 C CA . LEU A 1 293 ? -3.532 -9.273 -11.491 1.00 60.84 293 LEU A CA 1
ATOM 2346 C C . LEU A 1 293 ? -2.607 -10.470 -11.268 1.00 60.84 293 LEU A C 1
ATOM 2348 O O . LEU A 1 293 ? -1.766 -10.767 -12.113 1.00 60.84 293 LEU A O 1
ATOM 2352 N N . VAL A 1 294 ? -2.790 -11.187 -10.160 1.00 65.31 294 VAL A N 1
ATOM 2353 C CA . VAL A 1 294 ? -1.990 -12.369 -9.814 1.00 65.31 294 VAL A CA 1
ATOM 2354 C C . VAL A 1 294 ? -2.141 -13.451 -10.886 1.00 65.31 294 VAL A C 1
ATOM 2356 O O . VAL A 1 294 ? -1.152 -14.019 -11.336 1.00 65.31 294 VAL A O 1
ATOM 2359 N N . THR A 1 295 ? -3.359 -13.683 -11.370 1.00 68.19 295 THR A N 1
ATOM 2360 C CA . THR A 1 295 ? -3.630 -14.647 -12.444 1.00 68.19 295 THR A CA 1
ATOM 2361 C C . THR A 1 295 ? -2.981 -14.217 -13.759 1.00 68.19 295 THR A C 1
ATOM 2363 O O . THR A 1 295 ? -2.373 -15.046 -14.430 1.00 68.19 295 THR A O 1
ATOM 2366 N N . SER A 1 296 ? -3.032 -12.926 -14.114 1.00 62.50 296 SER A N 1
ATOM 2367 C CA . SER A 1 296 ? -2.341 -12.415 -15.311 1.00 62.50 296 SER A CA 1
ATOM 2368 C C . SER A 1 296 ? -0.817 -12.533 -15.215 1.00 62.50 296 SER A C 1
ATOM 2370 O O . SER A 1 296 ? -0.174 -12.894 -16.199 1.00 62.50 296 SER A O 1
ATOM 2372 N N . LEU A 1 297 ? -0.247 -12.318 -14.021 1.00 64.38 297 LEU A N 1
ATOM 2373 C CA . LEU A 1 297 ? 1.171 -12.538 -13.735 1.00 64.38 297 LEU A CA 1
ATOM 2374 C C . LEU A 1 297 ? 1.536 -14.000 -13.963 1.00 64.38 297 LEU A C 1
ATOM 2376 O O . LEU A 1 297 ? 2.457 -14.290 -14.720 1.00 64.38 297 LEU A O 1
ATOM 2380 N N . PHE A 1 298 ? 0.789 -14.928 -13.363 1.00 70.06 298 PHE A N 1
ATOM 2381 C CA . PHE A 1 298 ? 1.021 -16.356 -13.561 1.00 70.06 298 PHE A CA 1
ATOM 2382 C C . PHE A 1 298 ? 0.856 -16.764 -15.025 1.00 70.06 298 PHE A C 1
ATOM 2384 O O . PHE A 1 298 ? 1.702 -17.481 -15.543 1.00 70.06 298 PHE A O 1
ATOM 2391 N N . SER A 1 299 ? -0.163 -16.265 -15.727 1.00 64.50 299 SER A N 1
ATOM 2392 C CA . SER A 1 299 ? -0.345 -16.555 -17.151 1.00 64.50 299 SER A CA 1
ATOM 2393 C C . SER A 1 299 ? 0.818 -16.031 -17.993 1.00 64.50 299 SER A C 1
ATOM 2395 O O . SER A 1 299 ? 1.269 -16.735 -18.887 1.00 64.50 299 SER A O 1
ATOM 2397 N N . SER A 1 300 ? 1.331 -14.830 -17.718 1.00 64.12 300 SER A N 1
ATOM 2398 C CA . SER A 1 300 ? 2.496 -14.281 -18.424 1.00 64.12 300 SER A CA 1
ATOM 2399 C C . SER A 1 300 ? 3.767 -15.087 -18.139 1.00 64.12 300 SER A C 1
ATOM 2401 O O . SER A 1 300 ? 4.539 -15.370 -19.051 1.00 64.12 300 SER A O 1
ATOM 2403 N N . LEU A 1 301 ? 3.953 -15.529 -16.893 1.00 63.16 301 LEU A N 1
ATOM 2404 C CA . LEU A 1 301 ? 5.088 -16.361 -16.494 1.00 63.16 301 LEU A CA 1
ATOM 2405 C C . LEU A 1 301 ? 5.022 -17.781 -17.082 1.00 63.16 301 LEU A C 1
ATOM 2407 O O . LEU A 1 301 ? 6.067 -18.382 -17.327 1.00 63.16 301 LEU A O 1
ATOM 2411 N N . ILE A 1 302 ? 3.816 -18.317 -17.297 1.00 66.00 302 ILE A N 1
ATOM 2412 C CA . ILE A 1 302 ? 3.589 -19.695 -17.760 1.00 66.00 302 ILE A CA 1
ATOM 2413 C C . ILE A 1 302 ? 3.515 -19.783 -19.295 1.00 66.00 302 ILE A C 1
ATOM 2415 O O . ILE A 1 302 ? 4.000 -20.754 -19.873 1.00 66.00 302 ILE A O 1
ATOM 2419 N N . ASN A 1 303 ? 2.941 -18.790 -19.981 1.00 51.91 303 ASN A N 1
ATOM 2420 C CA . ASN A 1 303 ? 2.522 -18.928 -21.382 1.00 51.91 303 ASN A CA 1
ATOM 2421 C C . ASN A 1 303 ? 3.584 -18.545 -22.438 1.00 51.91 303 ASN A C 1
ATOM 2423 O O . ASN A 1 303 ? 3.272 -18.480 -23.622 1.00 51.91 303 ASN A O 1
ATOM 2427 N N . ILE A 1 304 ? 4.851 -18.330 -22.060 1.00 52.16 304 ILE A N 1
ATOM 2428 C CA . ILE A 1 304 ? 5.935 -17.987 -23.015 1.00 52.16 304 ILE A CA 1
ATOM 2429 C C . ILE A 1 304 ? 6.656 -19.243 -23.568 1.00 52.16 304 ILE A C 1
ATOM 2431 O O . ILE A 1 304 ? 7.642 -19.143 -24.285 1.00 52.16 304 ILE A O 1
ATOM 2435 N N . ARG A 1 305 ? 6.154 -20.460 -23.303 1.00 47.12 305 ARG A N 1
ATOM 2436 C CA . ARG A 1 305 ? 6.698 -21.703 -23.901 1.00 47.12 305 ARG A CA 1
ATOM 2437 C C . ARG A 1 305 ? 5.862 -22.324 -25.028 1.00 47.12 305 ARG A C 1
ATOM 2439 O O . ARG A 1 305 ? 6.260 -23.366 -25.528 1.00 47.12 305 ARG A O 1
ATOM 2446 N N . VAL A 1 306 ? 4.727 -21.739 -25.426 1.00 44.66 306 VAL A N 1
ATOM 2447 C CA . VAL A 1 306 ? 3.770 -22.413 -26.341 1.00 44.66 306 VAL A CA 1
ATOM 2448 C C . VAL A 1 306 ? 3.754 -21.838 -27.769 1.00 44.66 306 VAL A C 1
ATOM 2450 O O . VAL A 1 306 ? 3.076 -22.375 -28.637 1.00 44.66 306 VAL A O 1
ATOM 2453 N N . LEU A 1 307 ? 4.538 -20.799 -28.072 1.00 41.62 307 LEU A N 1
ATOM 2454 C CA . LEU A 1 307 ? 4.684 -20.277 -29.439 1.00 41.62 307 LEU A CA 1
ATOM 2455 C C . LEU A 1 307 ? 6.168 -20.103 -29.788 1.00 41.62 307 LEU A C 1
ATOM 2457 O O . LEU A 1 307 ? 6.703 -18.998 -29.738 1.00 41.62 307 LEU A O 1
ATOM 2461 N N . GLY A 1 308 ? 6.819 -21.223 -30.098 1.00 39.31 308 GLY A N 1
ATOM 2462 C CA . GLY A 1 308 ? 8.193 -21.319 -30.591 1.00 39.31 308 GLY A CA 1
ATOM 2463 C C . GLY A 1 308 ? 8.484 -22.734 -31.052 1.00 39.31 308 GLY A C 1
ATOM 2464 O O . GLY A 1 308 ? 8.401 -23.632 -30.187 1.00 39.31 308 GLY A O 1
#

pLDDT: mean 88.98, std 11.65, range [39.31, 98.19]